Protein AF-A0A183IQ94-F1 (afdb_monomer)

pLDDT: mean 80.47, std 13.58, range [39.78, 96.75]

Mean predicted aligned error: 13.23 Å

Solvent-accessible surface area (backbone atoms only — not comparable to full-atom values): 11395 Å² total; per-residue (Å²): 118,69,75,78,51,42,65,60,46,51,51,42,64,71,38,87,87,63,86,86,73,92,76,58,97,87,54,80,81,80,49,70,70,56,48,44,48,54,51,54,52,37,41,78,76,35,51,47,61,35,43,74,73,48,47,90,65,59,53,79,85,53,56,70,79,45,62,90,50,52,88,40,67,65,37,43,51,52,54,51,54,52,55,45,39,68,73,64,38,60,66,66,52,54,53,50,51,52,52,49,52,53,50,49,51,40,58,73,69,45,59,65,76,27,72,66,49,42,34,72,75,38,53,54,60,34,37,70,76,50,51,76,76,55,49,76,66,57,52,51,53,54,51,67,72,47,67,83,68,67,86,47,72,66,54,53,54,49,52,50,52,50,54,53,49,39,52,61,51,50,71,75,67,60,73,79,80,77,74,76,75,80,74,79,83,82,125

InterPro domains:
  IPR018613 Ccdc97-like [PTHR31840] (7-165)
  IPR040233 CCD97-like, C-terminal [PF09747] (97-167)

Secondary structure (DSSP, 8-state):
-HHHHHHHHHHHHTSTT---S---TTSPPPPHHHHHHHHHHHHHH-HHHHHHHHGGG--GGGGGGGGGGTTSHHHHHHHHHHHHHHHH-SHHHHHHHHHHHHHHHHHHH-STTSHHHHHHH-HHHHHHHTGGG--HHHHHHHHHHHGGG--SHHHHHHHHHHHHHHHHHHHHH--------------

Nearest PDB structures (foldseek):
  7e5a-assembly1_A  TM=1.731E-01  e=6.989E+00  Homo sapiens

Organism: NCBI:txid241478

Sequence (187 aa):
MFLLYFSMFSRIVSAEGAFFRSQQKDEPDLSDDEKLQICSELFFQSPKTFLARYGKYLLKDDIPLFSDFRDDYEVDFHLRGMCEIEAFGNRACVVRNRRYNKLRHLVEEGQYFSDYEMRKRDPLLYESLIGRFQSEQEVRAVFHSNEHQSSTLSDMILKFYDTKNVRSLHFISRPLRVVRKNYSEHV

Radius of gyration: 30.51 Å; Cα contacts (8 Å, |Δi|>4): 82; chains: 1; bounding box: 69×48×85 Å

Foldseek 3Di:
DCVVCVVVQLQLLPDPPQDQDDDDPPDDDDDSVRSSVSLVVCCVVPVLVSLVRRVVRDDPVCLVVCVVVVVDPSNVVSSVVSVCCVVQPDPVSVVVVVVVVVVVVCVVVVPCPDLVNVCLVPVQVSCVPPVVPDDPVRVVVVVVVCPVPPPDPVSVVVVVVSVVVSVVVVVVPDDPPPPPPPDPPDD

Structure (mmCIF, N/CA/C/O backbone):
data_AF-A0A183IQ94-F1
#
_entry.id   AF-A0A183IQ94-F1
#
loop_
_atom_site.group_PDB
_atom_site.id
_atom_site.type_symbol
_atom_site.label_atom_id
_atom_site.label_alt_id
_atom_site.label_comp_id
_atom_site.label_asym_id
_atom_site.label_entity_id
_atom_site.label_seq_id
_atom_site.pdbx_PDB_ins_code
_atom_site.Cartn_x
_atom_site.Cartn_y
_atom_site.Cartn_z
_atom_site.occupancy
_atom_site.B_iso_or_equiv
_atom_site.auth_seq_id
_atom_site.auth_comp_id
_atom_site.auth_asym_id
_atom_site.auth_atom_id
_atom_site.pdbx_PDB_model_num
ATOM 1 N N . MET A 1 1 ? -29.500 -4.467 21.862 1.00 51.62 1 MET A N 1
ATOM 2 C CA . MET A 1 1 ? -28.549 -3.828 20.926 1.00 51.62 1 MET A CA 1
ATOM 3 C C . MET A 1 1 ? -27.097 -3.992 21.385 1.00 51.62 1 MET A C 1
ATOM 5 O O . MET A 1 1 ? -26.316 -4.526 20.619 1.00 51.62 1 MET A O 1
ATOM 9 N N . PHE A 1 2 ? -26.741 -3.668 22.639 1.00 55.44 2 PHE A N 1
ATOM 10 C CA . PHE A 1 2 ? -25.362 -3.803 23.161 1.00 55.44 2 PHE A CA 1
ATOM 11 C C . PHE A 1 2 ? -24.758 -5.222 23.141 1.00 55.44 2 PHE A C 1
ATOM 13 O O . PHE A 1 2 ? -23.575 -5.374 22.861 1.00 55.44 2 PHE A O 1
ATOM 20 N N . LEU A 1 3 ? -25.557 -6.268 23.383 1.00 62.69 3 LEU A N 1
ATOM 21 C CA . LEU A 1 3 ? -25.052 -7.650 23.427 1.00 62.69 3 LEU A CA 1
ATOM 22 C C . LEU A 1 3 ? -24.532 -8.165 22.075 1.00 62.69 3 LEU A C 1
ATOM 24 O O . LEU A 1 3 ? -23.677 -9.042 22.059 1.00 62.69 3 LEU A O 1
ATOM 28 N N . LEU A 1 4 ? -25.020 -7.612 20.957 1.00 75.12 4 LEU A N 1
ATOM 29 C CA . LEU A 1 4 ? -24.627 -8.047 19.613 1.00 75.12 4 LEU A CA 1
ATOM 30 C C . LEU A 1 4 ? -23.162 -7.690 19.311 1.00 75.12 4 LEU A C 1
ATOM 32 O O . LEU A 1 4 ? -22.442 -8.476 18.710 1.00 75.12 4 LEU A O 1
ATOM 36 N N . TYR A 1 5 ? -22.721 -6.517 19.773 1.00 84.06 5 TYR A N 1
ATOM 37 C CA . TYR A 1 5 ? -21.374 -5.992 19.531 1.00 84.06 5 TYR A CA 1
ATOM 38 C C . TYR A 1 5 ? -20.395 -6.308 20.671 1.00 84.06 5 TYR A C 1
ATOM 40 O O . TYR A 1 5 ? -19.190 -6.119 20.521 1.00 84.06 5 TYR A O 1
ATOM 48 N N . PHE A 1 6 ? -20.890 -6.788 21.818 1.00 86.12 6 PHE A N 1
ATOM 49 C CA . PHE A 1 6 ? -20.070 -7.020 23.009 1.00 86.12 6 PHE A CA 1
ATOM 50 C C . PHE A 1 6 ? -18.940 -8.025 22.760 1.00 86.12 6 PHE A C 1
ATOM 52 O O . PHE A 1 6 ? -17.807 -7.785 23.169 1.00 86.12 6 PHE A O 1
ATOM 59 N N . SER A 1 7 ? -19.220 -9.120 22.048 1.00 87.31 7 SER A N 1
ATOM 60 C CA . SER A 1 7 ? -18.211 -10.127 21.692 1.00 87.31 7 SER A CA 1
ATOM 61 C C . SER A 1 7 ? -17.086 -9.537 20.834 1.00 87.31 7 SER A C 1
ATOM 63 O O . SER A 1 7 ? -15.909 -9.796 21.088 1.00 87.31 7 SER A O 1
ATOM 65 N N . MET A 1 8 ? -17.446 -8.698 19.859 1.00 91.00 8 MET A N 1
ATOM 66 C CA . MET A 1 8 ? -16.511 -7.984 18.993 1.00 91.00 8 MET A CA 1
ATOM 67 C C . MET A 1 8 ? -15.635 -7.018 19.801 1.00 91.00 8 MET A C 1
ATOM 69 O O . MET A 1 8 ? -14.411 -7.042 19.676 1.00 91.00 8 MET A O 1
ATOM 73 N N . PHE A 1 9 ? -16.238 -6.197 20.665 1.00 91.19 9 PHE A N 1
ATOM 74 C CA . PHE A 1 9 ? -15.496 -5.230 21.475 1.00 91.19 9 PHE A CA 1
ATOM 75 C C . PHE A 1 9 ? -14.606 -5.901 22.522 1.00 91.19 9 PHE A C 1
ATOM 77 O O . PHE A 1 9 ? -13.443 -5.528 22.649 1.00 91.19 9 PHE A O 1
ATOM 84 N N . SER A 1 10 ? -15.099 -6.930 23.215 1.00 89.62 10 SER A N 1
ATOM 85 C CA . SER A 1 10 ? -14.318 -7.684 24.201 1.00 89.62 10 SER A CA 1
ATOM 86 C C . SER A 1 10 ? -13.055 -8.282 23.577 1.00 89.62 10 SER A C 1
ATOM 88 O O . SER A 1 10 ? -11.975 -8.147 24.147 1.00 89.62 10 SER A O 1
ATOM 90 N N . ARG A 1 11 ? -13.143 -8.835 22.360 1.00 91.19 11 ARG A N 1
ATOM 91 C CA . ARG A 1 11 ? -11.971 -9.349 21.637 1.00 91.19 11 ARG A CA 1
ATOM 92 C C . ARG A 1 11 ? -10.937 -8.265 21.330 1.00 91.19 11 ARG A C 1
ATOM 94 O O . ARG A 1 11 ? -9.744 -8.527 21.445 1.00 91.19 11 ARG A O 1
ATOM 101 N N . ILE A 1 12 ? -11.371 -7.064 20.943 1.00 90.62 12 ILE A N 1
ATOM 102 C CA . ILE A 1 12 ? -10.464 -5.933 20.688 1.00 90.62 12 ILE A CA 1
ATOM 103 C C . ILE A 1 12 ? -9.775 -5.495 21.985 1.00 90.62 12 ILE A C 1
ATOM 105 O O . ILE A 1 12 ? -8.580 -5.217 21.977 1.00 90.62 12 ILE A O 1
ATOM 109 N N . VAL A 1 13 ? -10.517 -5.458 23.093 1.00 90.38 13 VAL A N 1
ATOM 110 C CA . VAL A 1 13 ? -10.009 -5.072 24.418 1.00 90.38 13 VAL A CA 1
ATOM 111 C C . VAL A 1 13 ? -8.987 -6.071 24.952 1.00 90.38 13 VAL A C 1
ATOM 113 O O . VAL A 1 13 ? -7.958 -5.658 25.482 1.00 90.38 13 VAL A O 1
ATOM 116 N N . SER A 1 14 ? -9.216 -7.368 24.748 1.00 89.44 14 SER A N 1
ATOM 117 C CA . SER A 1 14 ? -8.273 -8.424 25.131 1.00 89.44 14 SER A CA 1
ATOM 118 C C . SER A 1 14 ? -7.063 -8.552 24.196 1.00 89.44 14 SER A C 1
ATOM 120 O O . SER A 1 14 ? -6.154 -9.325 24.492 1.00 89.44 14 SER A O 1
ATOM 122 N N . ALA A 1 15 ? -7.032 -7.847 23.062 1.00 87.44 15 ALA A N 1
ATOM 123 C CA . ALA A 1 15 ? -5.939 -7.964 22.107 1.00 87.44 15 ALA A CA 1
ATOM 124 C C . ALA A 1 15 ? -4.694 -7.189 22.565 1.00 87.44 15 ALA A C 1
ATOM 126 O O . ALA A 1 15 ? -4.715 -5.966 22.728 1.00 87.44 15 ALA A O 1
ATOM 127 N N . GLU A 1 16 ? -3.570 -7.894 22.692 1.00 78.25 16 GLU A N 1
ATOM 128 C CA . GLU A 1 16 ? -2.288 -7.276 23.029 1.00 78.25 16 GLU A CA 1
ATOM 129 C C . GLU A 1 16 ? -1.862 -6.256 21.953 1.00 78.25 16 GLU A C 1
ATOM 131 O O . GLU A 1 16 ? -1.881 -6.518 20.744 1.00 78.25 16 GLU A O 1
ATOM 136 N N . GLY A 1 17 ? -1.499 -5.047 22.394 1.00 79.75 17 GLY A N 1
ATOM 137 C CA . GLY A 1 17 ? -1.046 -3.962 21.518 1.00 79.75 17 GLY A CA 1
ATOM 138 C C . GLY A 1 17 ? -2.153 -3.220 20.755 1.00 79.75 17 GLY A C 1
ATOM 139 O O . GLY A 1 17 ? -1.852 -2.501 19.795 1.00 79.75 17 GLY A O 1
ATOM 140 N N . ALA A 1 18 ? -3.425 -3.376 21.135 1.00 86.19 18 ALA A N 1
ATOM 141 C CA . ALA A 1 18 ? -4.498 -2.527 20.624 1.00 86.19 18 ALA A CA 1
ATOM 142 C C . ALA A 1 18 ? -4.348 -1.085 21.148 1.00 86.19 18 ALA A C 1
ATOM 144 O O . ALA A 1 18 ? -4.200 -0.843 22.343 1.00 86.19 18 ALA A O 1
ATOM 145 N N . PHE A 1 19 ? -4.378 -0.110 20.236 1.00 86.06 19 PHE A N 1
ATOM 146 C CA . PHE A 1 19 ? -4.267 1.308 20.579 1.00 86.06 19 PHE A CA 1
ATOM 147 C C . PHE A 1 19 ? -5.657 1.920 20.781 1.00 86.06 19 PHE A C 1
ATOM 149 O O . PHE A 1 19 ? -6.478 1.893 19.863 1.00 86.06 19 PHE A O 1
ATOM 156 N N . PHE A 1 20 ? -5.919 2.509 21.948 1.00 87.19 20 PHE A N 1
ATOM 157 C CA . PHE A 1 20 ? -7.202 3.155 22.270 1.00 87.19 20 PHE A CA 1
ATOM 158 C C . PHE A 1 20 ? -7.068 4.675 22.308 1.00 87.19 20 PHE A C 1
ATOM 160 O O . PHE A 1 20 ? -7.760 5.387 21.575 1.00 87.19 20 PHE A O 1
ATOM 167 N N . ARG A 1 21 ? -6.111 5.163 23.096 1.00 85.00 21 ARG A N 1
ATOM 168 C CA . ARG A 1 21 ? -5.789 6.579 23.259 1.00 85.00 21 ARG A CA 1
ATOM 169 C C . ARG A 1 21 ? -4.297 6.729 23.555 1.00 85.00 21 ARG A C 1
ATOM 171 O O . ARG A 1 21 ? -3.669 5.808 24.064 1.00 85.00 21 ARG A O 1
ATOM 178 N N . SER A 1 22 ? -3.738 7.896 23.240 1.00 83.50 22 SER A N 1
ATOM 179 C CA . SER A 1 22 ? -2.411 8.274 23.729 1.00 83.50 22 SER A CA 1
ATOM 180 C C . SER A 1 22 ? -2.488 8.557 25.229 1.00 83.50 22 SER A C 1
ATOM 182 O O . SER A 1 22 ? -3.163 9.512 25.614 1.00 83.50 22 SER A O 1
ATOM 184 N N . GLN A 1 23 ? -1.801 7.754 26.039 1.00 82.19 23 GLN A N 1
ATOM 185 C CA . GLN A 1 23 ? -1.632 7.991 27.474 1.00 82.19 23 GLN A CA 1
ATOM 186 C C . GLN A 1 23 ? -0.326 8.744 27.744 1.00 82.19 23 GLN A C 1
ATOM 188 O O . GLN A 1 23 ? 0.662 8.569 27.020 1.00 82.19 23 GLN A O 1
ATOM 193 N N . GLN A 1 24 ? -0.316 9.602 28.762 1.00 82.25 24 GLN A N 1
ATOM 194 C CA . GLN A 1 24 ? 0.919 10.211 29.264 1.00 82.25 24 GLN A CA 1
ATOM 195 C C . GLN A 1 24 ? 1.682 9.239 30.172 1.00 82.25 24 GLN A C 1
ATOM 197 O O . GLN A 1 24 ? 1.116 8.291 30.702 1.00 82.25 24 GLN A O 1
ATOM 202 N N . LYS A 1 25 ? 2.986 9.480 30.360 1.00 72.50 25 LYS A N 1
ATOM 203 C CA . LYS A 1 25 ? 3.883 8.586 31.115 1.00 72.50 25 LYS A CA 1
ATOM 204 C C . LYS A 1 25 ? 3.434 8.333 32.565 1.00 72.50 25 LYS A C 1
ATOM 206 O O . LYS A 1 25 ? 3.749 7.279 33.103 1.00 72.50 25 LYS A O 1
ATOM 211 N N . ASP A 1 26 ? 2.714 9.282 33.158 1.00 81.00 26 ASP A N 1
ATOM 212 C CA . ASP A 1 26 ? 2.272 9.234 34.556 1.00 81.00 26 ASP A CA 1
ATOM 213 C C . ASP A 1 26 ? 0.764 8.937 34.697 1.00 81.00 26 ASP A C 1
ATOM 215 O O . ASP A 1 26 ? 0.215 9.016 35.796 1.00 81.00 26 ASP A O 1
ATOM 219 N N . GLU A 1 27 ? 0.072 8.618 33.596 1.00 79.75 27 GLU A N 1
ATOM 220 C CA . GLU A 1 27 ? -1.338 8.219 33.631 1.00 79.75 27 GLU A CA 1
ATOM 221 C C . GLU A 1 27 ? -1.478 6.725 33.971 1.00 79.75 27 GLU A C 1
ATOM 223 O O . GLU A 1 27 ? -0.668 5.913 33.520 1.00 79.75 27 GLU A O 1
ATOM 228 N N . PRO A 1 28 ? -2.506 6.339 34.749 1.00 79.94 28 PRO A N 1
ATOM 229 C CA . PRO A 1 28 ? -2.793 4.934 35.007 1.00 79.94 28 PRO A CA 1
ATOM 230 C C . PRO A 1 28 ? -3.191 4.204 33.717 1.00 79.94 28 PRO A C 1
ATOM 232 O O . PRO A 1 28 ? -3.745 4.799 32.785 1.00 79.94 28 PRO A O 1
ATOM 235 N N . ASP A 1 29 ? -2.932 2.896 33.683 1.00 81.38 29 ASP A N 1
ATOM 236 C CA . ASP A 1 29 ? -3.373 2.032 32.590 1.00 81.38 29 ASP A CA 1
ATOM 237 C C . ASP A 1 29 ? -4.901 2.079 32.443 1.00 81.38 29 ASP A C 1
ATOM 239 O O . ASP A 1 29 ? -5.633 2.056 33.433 1.00 81.38 29 ASP A O 1
ATOM 243 N N . LEU A 1 30 ? -5.380 2.136 31.194 1.00 81.88 30 LEU A N 1
ATOM 244 C CA . LEU A 1 30 ? -6.810 2.161 30.889 1.00 81.88 30 LEU A CA 1
ATOM 245 C C . LEU A 1 30 ? -7.485 0.892 31.414 1.00 81.88 30 LEU A C 1
ATOM 247 O O . LEU A 1 30 ? -7.048 -0.225 31.102 1.00 81.88 30 LEU A O 1
ATOM 251 N N . SER A 1 31 ? -8.595 1.070 32.128 1.00 87.31 31 SER A N 1
ATOM 252 C CA . SER A 1 31 ? -9.462 -0.041 32.522 1.00 87.31 31 SER A CA 1
ATOM 253 C C . SER A 1 31 ? -10.115 -0.673 31.291 1.00 87.31 31 SER A C 1
ATOM 255 O O . SER A 1 31 ? -10.338 -0.016 30.271 1.00 87.31 31 SER A O 1
ATOM 257 N N . ASP A 1 32 ? -10.464 -1.953 31.379 1.00 87.25 32 ASP A N 1
ATOM 258 C CA . ASP A 1 32 ? -11.163 -2.648 30.297 1.00 87.25 32 ASP A CA 1
ATOM 259 C C . ASP A 1 32 ? -12.526 -2.010 29.992 1.00 87.25 32 ASP A C 1
ATOM 261 O O . ASP A 1 32 ? -12.902 -1.904 28.823 1.00 87.25 32 ASP A O 1
ATOM 265 N N . ASP A 1 33 ? -13.205 -1.472 31.008 1.00 87.75 33 ASP A N 1
ATOM 266 C CA . ASP A 1 33 ? -14.459 -0.730 30.838 1.00 87.75 33 ASP A CA 1
ATOM 267 C C . ASP A 1 33 ? -14.256 0.573 30.046 1.00 87.75 33 ASP A C 1
A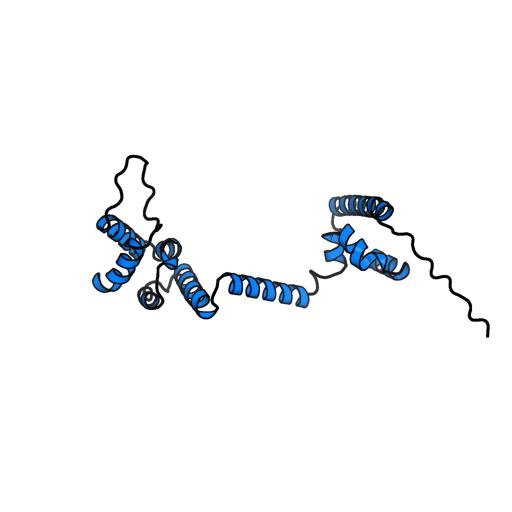TOM 269 O O . ASP A 1 33 ? -15.047 0.906 29.160 1.00 87.75 33 ASP A O 1
ATOM 273 N N . GLU A 1 34 ? -13.157 1.289 30.299 1.00 88.25 34 GLU A N 1
ATOM 274 C CA . GLU A 1 34 ? -12.816 2.518 29.573 1.00 88.25 34 GLU A CA 1
ATOM 275 C C . GLU A 1 34 ? -12.451 2.215 28.116 1.00 88.25 34 GLU A C 1
ATOM 277 O O . GLU A 1 34 ? -12.879 2.920 27.198 1.00 88.25 34 GLU A O 1
ATOM 282 N N . LYS A 1 35 ? -11.705 1.129 27.874 1.00 89.50 35 LYS A N 1
ATOM 283 C CA . LYS A 1 35 ? -11.380 0.667 26.517 1.00 89.50 35 LYS A CA 1
ATOM 284 C C . LYS A 1 35 ? -12.644 0.283 25.746 1.00 89.50 35 LYS A C 1
ATOM 286 O O . LYS A 1 35 ? -12.779 0.665 24.581 1.00 89.50 35 LYS A O 1
ATOM 291 N N . LEU A 1 36 ? -13.578 -0.431 26.386 1.00 89.94 36 LEU A N 1
ATOM 292 C CA . LEU A 1 36 ? -14.881 -0.769 25.805 1.00 89.94 36 LEU A CA 1
ATOM 293 C C . LEU A 1 36 ? -15.664 0.492 25.436 1.00 89.94 36 LEU A C 1
ATOM 295 O O . LEU A 1 36 ? -16.192 0.582 24.324 1.00 89.94 36 LEU A O 1
ATOM 299 N N . GLN A 1 37 ? -15.702 1.480 26.332 1.00 90.44 37 GLN A N 1
ATOM 300 C CA . GLN A 1 37 ? -16.392 2.739 26.082 1.00 90.44 37 GLN A CA 1
ATOM 301 C C . GLN A 1 37 ? -15.799 3.469 24.870 1.00 90.44 37 GLN A C 1
ATOM 303 O O . GLN A 1 37 ? -16.542 3.773 23.939 1.00 90.44 37 GLN A O 1
ATOM 308 N N . ILE A 1 38 ? -14.474 3.638 24.811 1.00 90.25 38 ILE A N 1
ATOM 309 C CA . ILE A 1 3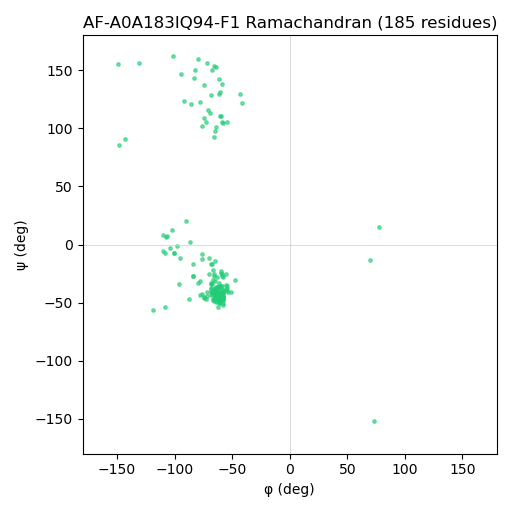8 ? -13.778 4.267 23.673 1.00 90.25 38 ILE A CA 1
ATOM 310 C C . ILE A 1 38 ? -14.067 3.529 22.357 1.00 90.25 38 ILE A C 1
ATOM 312 O O . ILE A 1 38 ? -14.342 4.157 21.333 1.00 90.25 38 ILE A O 1
ATOM 316 N N . CYS A 1 39 ? -14.013 2.194 22.362 1.00 90.62 39 CYS A N 1
ATOM 317 C CA . CYS A 1 39 ? -14.290 1.392 21.171 1.00 90.62 39 CYS A CA 1
ATOM 318 C C . CYS A 1 39 ? -15.730 1.547 20.686 1.00 90.62 39 CYS A C 1
ATOM 320 O O . CYS A 1 39 ? -15.950 1.730 19.488 1.00 90.62 39 CYS A O 1
ATOM 322 N N . SER A 1 40 ? -16.693 1.464 21.604 1.00 91.38 40 SER A N 1
ATOM 323 C CA . SER A 1 40 ? -18.111 1.585 21.271 1.00 91.38 40 SER A CA 1
ATOM 324 C C . SER A 1 40 ? -18.449 2.979 20.747 1.00 91.38 40 SER A C 1
ATOM 326 O O . SER A 1 40 ? -19.108 3.102 19.717 1.00 91.38 40 SER A O 1
ATOM 328 N N . GLU A 1 41 ? -17.924 4.027 21.380 1.00 92.56 41 GLU A N 1
ATOM 329 C CA . GLU A 1 41 ? -18.108 5.405 20.939 1.00 92.56 41 GLU A CA 1
ATOM 330 C C . GLU A 1 41 ? -17.541 5.618 19.530 1.00 92.56 41 GLU A C 1
ATOM 332 O O . GLU A 1 41 ? -18.240 6.135 18.656 1.00 92.56 41 GLU A O 1
ATOM 337 N N . LEU A 1 42 ? -16.320 5.136 19.265 1.00 91.50 42 LEU A N 1
ATOM 338 C CA . LEU A 1 42 ? -15.709 5.247 17.941 1.00 91.50 42 LEU A CA 1
ATOM 339 C C . LEU A 1 42 ? -16.498 4.481 16.872 1.00 91.50 42 LEU A C 1
ATOM 341 O O . LEU A 1 42 ? -16.614 4.967 15.749 1.00 91.50 42 LEU A O 1
ATOM 345 N N . PHE A 1 43 ? -17.039 3.307 17.205 1.00 90.81 43 PHE A N 1
ATOM 346 C CA . PHE A 1 43 ? -17.842 2.503 16.284 1.00 90.81 43 PHE A CA 1
ATOM 347 C C . PHE A 1 43 ? -19.095 3.251 15.817 1.00 90.81 43 PHE A C 1
ATOM 349 O O . PHE A 1 43 ? -19.352 3.306 14.618 1.00 90.81 43 PHE A O 1
ATOM 356 N N . PHE A 1 44 ? -19.844 3.864 16.739 1.00 89.25 44 PHE A N 1
ATOM 357 C CA . PHE A 1 44 ? -21.076 4.581 16.394 1.00 89.25 44 PHE A CA 1
ATOM 358 C C . PHE A 1 44 ? -20.822 5.963 15.782 1.00 89.25 44 PHE A C 1
ATOM 360 O O . PHE A 1 44 ? -21.608 6.404 14.947 1.00 89.25 44 PHE A O 1
ATOM 367 N N . GLN A 1 45 ? -19.743 6.651 16.169 1.00 90.94 45 GLN A N 1
ATOM 368 C CA . GLN A 1 45 ? -19.404 7.966 15.611 1.00 90.94 45 GLN A CA 1
ATOM 369 C C . GLN A 1 45 ? -18.752 7.874 14.228 1.00 90.94 45 GLN A C 1
ATOM 371 O O . GLN A 1 45 ? -19.058 8.673 13.346 1.00 90.94 45 GLN A O 1
ATOM 376 N N . SER A 1 46 ? -17.814 6.940 14.041 1.00 90.69 46 SER A N 1
ATOM 377 C CA . SER A 1 46 ? -17.051 6.791 12.800 1.00 90.69 46 SER A CA 1
ATOM 378 C C . SER A 1 46 ? -16.671 5.324 12.547 1.00 90.69 46 SER A C 1
ATOM 380 O O . SER A 1 46 ? -15.539 4.902 12.837 1.00 90.69 46 SER A O 1
ATOM 382 N N . PRO A 1 47 ? -17.576 4.545 11.924 1.00 91.31 47 PRO A N 1
ATOM 383 C CA . PRO A 1 47 ? -17.326 3.146 11.573 1.00 91.31 47 PRO A CA 1
ATOM 384 C C . PRO A 1 47 ? -16.064 2.955 10.719 1.00 91.31 47 PRO A C 1
ATOM 386 O O . PRO A 1 47 ? -15.323 1.989 10.896 1.00 91.31 47 PRO A O 1
ATOM 389 N N . LYS A 1 48 ? -15.755 3.906 9.829 1.00 91.88 48 LYS A N 1
ATOM 390 C CA . LYS A 1 48 ? -14.545 3.881 8.993 1.00 91.88 48 LYS A CA 1
ATOM 391 C C . LYS A 1 48 ? -13.252 3.993 9.797 1.00 91.88 48 LYS A C 1
ATOM 393 O O . LYS A 1 48 ? -12.324 3.213 9.593 1.00 91.88 48 LYS A O 1
ATOM 398 N N . THR A 1 49 ? -13.191 4.913 10.761 1.00 91.00 49 THR A N 1
ATOM 399 C CA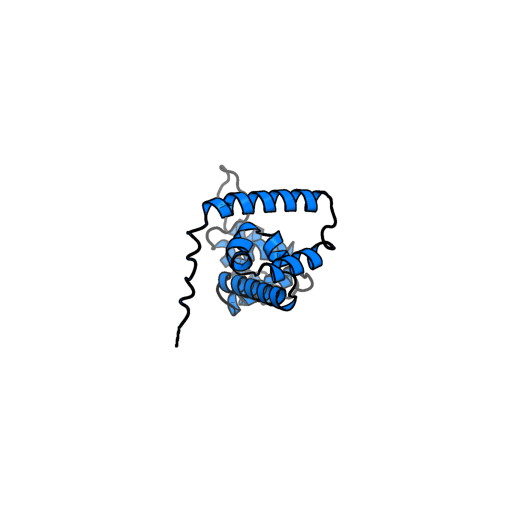 . THR A 1 49 ? -12.014 5.073 11.625 1.00 91.00 49 THR A CA 1
ATOM 400 C C . THR A 1 49 ? -11.861 3.864 12.543 1.00 91.00 49 THR A C 1
ATOM 402 O O . THR A 1 49 ? -10.739 3.408 12.777 1.00 91.00 49 THR A O 1
ATOM 405 N N . PHE A 1 50 ? -12.982 3.315 13.020 1.00 93.12 50 PHE A N 1
ATOM 406 C CA . PHE A 1 50 ? -13.006 2.068 13.773 1.00 93.12 50 PHE A CA 1
ATOM 407 C C . PHE A 1 50 ? -12.401 0.915 12.960 1.00 93.12 50 PHE A C 1
ATOM 409 O O . PHE A 1 50 ? -11.472 0.260 13.433 1.00 93.12 50 PHE A O 1
ATOM 416 N N . LEU A 1 51 ? -12.844 0.713 11.715 1.00 91.31 51 LEU A N 1
ATOM 417 C CA . LEU A 1 51 ? -12.324 -0.330 10.825 1.00 91.31 51 LEU A CA 1
ATOM 418 C C . LEU A 1 51 ? -10.843 -0.131 10.485 1.00 91.31 51 LEU A C 1
ATOM 420 O O . LEU A 1 51 ? -10.071 -1.089 10.520 1.00 91.31 51 LEU A O 1
ATOM 424 N N . ALA A 1 52 ? -10.411 1.103 10.225 1.00 89.38 52 ALA A N 1
ATOM 425 C CA . ALA A 1 52 ? -9.007 1.400 9.950 1.00 89.38 52 ALA A CA 1
ATOM 426 C C . ALA A 1 52 ? -8.087 1.056 11.137 1.00 89.38 52 ALA A C 1
AT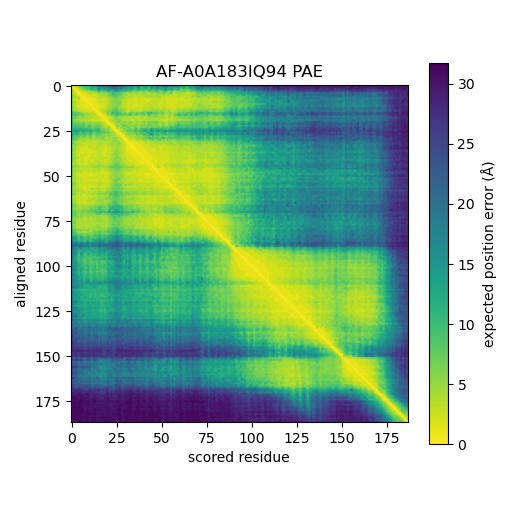OM 428 O O . ALA A 1 52 ? -6.959 0.601 10.937 1.00 89.38 52 ALA A O 1
ATOM 429 N N . ARG A 1 53 ? -8.560 1.260 12.374 1.00 89.94 53 ARG A N 1
ATOM 430 C CA . ARG A 1 53 ? -7.776 1.048 13.600 1.00 89.94 53 ARG A CA 1
ATOM 431 C C . ARG A 1 53 ? -7.847 -0.391 14.114 1.00 89.94 53 ARG A C 1
ATOM 433 O O . ARG A 1 53 ? -6.814 -0.975 14.449 1.00 89.94 53 ARG A O 1
ATOM 440 N N . TYR A 1 54 ? -9.051 -0.952 14.178 1.00 90.56 54 TYR A N 1
ATOM 441 C CA . TYR A 1 54 ? -9.339 -2.228 14.834 1.00 90.56 54 TYR A CA 1
ATOM 442 C C . TYR A 1 54 ? -9.686 -3.361 13.871 1.00 90.56 54 TYR A C 1
ATOM 444 O O . TYR A 1 54 ? -9.773 -4.502 14.312 1.00 90.56 54 TYR A O 1
ATOM 452 N N . GLY A 1 55 ? -9.807 -3.102 12.565 1.00 87.56 55 GLY A N 1
ATOM 453 C CA . GLY A 1 55 ? -10.210 -4.108 11.574 1.00 87.56 55 GLY A CA 1
ATOM 454 C C . GLY A 1 55 ? -9.344 -5.371 11.554 1.00 87.56 55 GLY A C 1
ATOM 455 O O . GLY A 1 55 ? -9.826 -6.444 11.220 1.00 87.56 55 GLY A O 1
ATOM 456 N N . LYS A 1 56 ? -8.081 -5.284 11.991 1.00 85.19 56 LYS A N 1
ATOM 457 C CA . LYS A 1 56 ? -7.174 -6.440 12.129 1.00 85.19 56 LYS A CA 1
ATOM 458 C C . LYS A 1 56 ? -7.550 -7.431 13.246 1.00 85.19 56 LYS A C 1
ATOM 460 O O . LYS A 1 56 ? -7.012 -8.531 13.255 1.00 85.19 56 LYS A O 1
ATOM 465 N N . TYR A 1 57 ? -8.405 -7.035 14.188 1.00 87.75 57 TYR A N 1
ATOM 466 C CA . TYR A 1 57 ? -8.864 -7.863 15.315 1.00 87.75 57 TYR A CA 1
ATOM 467 C C . TYR A 1 57 ? -10.292 -8.398 15.119 1.00 87.75 57 TYR A C 1
ATOM 469 O O . TYR A 1 57 ? -10.813 -9.121 15.972 1.00 87.75 57 TYR A O 1
ATOM 477 N N . LEU A 1 58 ? -10.942 -8.006 14.023 1.00 88.00 58 LEU A N 1
ATOM 478 C CA . LEU A 1 58 ? -12.296 -8.420 13.686 1.00 88.00 58 LEU A CA 1
ATOM 479 C C . LEU A 1 58 ? -12.294 -9.790 13.005 1.00 88.00 58 LEU A C 1
ATOM 481 O O . LEU A 1 58 ? -11.343 -10.153 12.312 1.00 88.00 58 LEU A O 1
ATOM 485 N N . LEU A 1 59 ? -13.383 -10.528 13.195 1.00 86.56 59 LEU A N 1
ATOM 486 C CA . LEU A 1 59 ? -13.660 -11.785 12.509 1.00 86.56 59 LEU A CA 1
ATOM 487 C C . LEU A 1 59 ? -14.661 -11.570 11.375 1.00 86.56 59 LEU A C 1
ATOM 489 O O . LEU A 1 59 ? -15.418 -10.600 11.355 1.00 86.56 59 LEU A O 1
ATOM 493 N N . LYS A 1 60 ? -14.724 -12.536 10.458 1.00 82.94 60 LYS A N 1
ATOM 494 C CA . LYS A 1 60 ? -15.718 -12.564 9.381 1.00 82.94 60 LYS A CA 1
ATOM 495 C C . LYS A 1 60 ? -17.162 -12.479 9.883 1.00 82.94 60 LYS A C 1
ATOM 497 O O . LYS A 1 60 ? -17.992 -11.828 9.251 1.00 82.94 60 LYS A O 1
ATOM 502 N N . ASP A 1 61 ? -17.440 -13.086 11.032 1.00 86.00 61 ASP A N 1
ATOM 503 C CA . ASP A 1 61 ? -18.766 -13.075 11.657 1.00 86.00 61 ASP A CA 1
ATOM 504 C C . ASP A 1 61 ? -19.179 -11.680 12.150 1.00 86.00 61 ASP A C 1
ATOM 506 O O . ASP A 1 61 ? -20.365 -11.432 12.353 1.00 86.00 61 ASP A O 1
ATOM 510 N N . ASP A 1 62 ? -18.227 -10.748 12.282 1.00 88.19 62 ASP A N 1
ATOM 511 C CA . ASP A 1 62 ? -18.506 -9.359 12.647 1.00 88.19 62 ASP A CA 1
ATOM 512 C C . ASP A 1 62 ? -18.892 -8.505 11.427 1.00 88.19 62 ASP A C 1
ATOM 514 O O . ASP A 1 62 ? -19.459 -7.430 11.584 1.00 88.19 62 ASP A O 1
ATOM 518 N N . ILE A 1 63 ? -18.613 -8.946 10.195 1.00 86.62 63 ILE A N 1
ATOM 519 C CA . ILE A 1 63 ? -18.887 -8.170 8.969 1.00 86.62 63 ILE A CA 1
ATOM 520 C C . ILE A 1 63 ? -20.376 -7.803 8.823 1.00 86.62 63 ILE A C 1
ATOM 522 O O . ILE A 1 63 ? -20.664 -6.660 8.455 1.00 86.62 63 ILE A O 1
ATOM 526 N N . PRO A 1 64 ? -21.342 -8.702 9.105 1.00 88.38 64 PRO A N 1
ATOM 527 C CA . PRO A 1 64 ? -22.761 -8.360 9.077 1.00 88.38 64 PRO A CA 1
ATOM 528 C C . PRO A 1 64 ? -23.143 -7.236 10.047 1.00 88.38 64 PRO A C 1
ATOM 530 O O . PRO A 1 64 ? -24.109 -6.533 9.778 1.00 88.38 64 PRO A O 1
ATOM 533 N N . LEU A 1 65 ? -22.375 -7.013 11.122 1.00 88.06 65 LEU A N 1
ATOM 534 C CA . LEU A 1 65 ? -22.625 -5.944 12.100 1.00 88.06 65 LEU A CA 1
ATOM 535 C C . LEU A 1 65 ? -22.480 -4.537 11.499 1.00 88.06 65 LEU A C 1
ATOM 537 O O . LEU A 1 65 ? -22.919 -3.565 12.111 1.00 88.06 65 LEU A O 1
ATOM 541 N N . PHE A 1 66 ? -21.875 -4.430 10.312 1.00 88.75 66 PHE A N 1
ATOM 542 C CA . PHE A 1 66 ? -21.673 -3.186 9.572 1.00 88.75 66 PHE A CA 1
ATOM 543 C C . PHE A 1 66 ? -22.665 -3.002 8.411 1.00 88.75 66 PHE A C 1
ATOM 545 O O . PHE A 1 66 ? -22.450 -2.128 7.570 1.00 88.75 66 PHE A O 1
ATOM 552 N N . SER A 1 67 ? -23.733 -3.810 8.330 1.00 85.31 67 SER A N 1
ATOM 553 C CA . SER A 1 67 ? -24.762 -3.695 7.281 1.00 85.31 67 SER A CA 1
ATOM 554 C C . SER A 1 67 ? -25.303 -2.277 7.146 1.00 85.31 67 SER A C 1
ATOM 556 O O . SER A 1 67 ? -25.446 -1.778 6.034 1.00 85.31 67 SER A O 1
ATOM 558 N N . ASP A 1 68 ? -25.519 -1.626 8.284 1.00 86.00 68 ASP A N 1
ATOM 559 C CA . ASP A 1 68 ? -26.177 -0.324 8.384 1.00 86.00 68 ASP A CA 1
ATOM 560 C C . ASP A 1 68 ? -25.257 0.831 7.955 1.00 86.00 68 ASP A C 1
ATOM 562 O O . ASP A 1 68 ? -25.713 1.949 7.740 1.00 86.00 68 ASP A O 1
ATOM 566 N N . PHE A 1 69 ? -23.956 0.562 7.805 1.00 84.69 69 PHE A N 1
ATOM 567 C CA . PHE A 1 69 ? -22.933 1.549 7.454 1.00 84.69 69 PHE A CA 1
ATOM 568 C C . PHE A 1 69 ? -22.372 1.354 6.037 1.00 84.69 69 PHE A C 1
ATOM 570 O O . PHE A 1 69 ? -21.395 2.006 5.671 1.00 84.69 69 PHE A O 1
ATOM 577 N N . ARG A 1 70 ? -22.961 0.459 5.230 1.00 79.25 70 ARG A N 1
ATOM 578 C CA . ARG A 1 70 ? -22.478 0.153 3.869 1.00 79.25 70 ARG A CA 1
ATOM 579 C C . ARG A 1 70 ? -22.686 1.263 2.843 1.00 79.25 70 ARG A C 1
ATOM 581 O O . ARG A 1 70 ? -22.100 1.180 1.767 1.00 79.25 70 ARG A O 1
ATOM 588 N N . ASP A 1 71 ? -23.470 2.286 3.167 1.00 85.06 71 ASP A N 1
ATOM 589 C CA . ASP A 1 71 ? -23.629 3.457 2.300 1.00 85.06 71 ASP A CA 1
ATOM 590 C C . ASP A 1 71 ? -22.322 4.268 2.177 1.00 85.06 71 ASP A C 1
ATOM 592 O O . ASP A 1 71 ? -22.125 4.984 1.194 1.00 85.06 71 ASP A O 1
ATOM 596 N N . ASP A 1 72 ? -21.394 4.133 3.136 1.00 87.69 72 ASP A N 1
ATOM 597 C CA . ASP A 1 72 ? -20.065 4.743 3.061 1.00 87.69 72 ASP A CA 1
ATOM 598 C C . ASP A 1 72 ? -19.087 3.841 2.284 1.00 87.69 72 ASP A C 1
ATOM 600 O O . ASP A 1 72 ? -18.784 2.705 2.669 1.00 87.69 72 ASP A O 1
ATOM 604 N N . TYR A 1 73 ? -18.535 4.384 1.196 1.00 88.62 73 TYR A N 1
ATOM 605 C CA . TYR A 1 73 ? -17.525 3.720 0.373 1.00 88.62 73 TYR A CA 1
ATOM 606 C C . TYR A 1 73 ? -16.298 3.269 1.179 1.00 88.62 73 TYR A C 1
ATOM 608 O O . TYR A 1 73 ? -15.743 2.203 0.904 1.00 88.62 73 TYR A O 1
ATOM 616 N N . GLU A 1 74 ? -15.850 4.058 2.160 1.00 88.06 74 GLU A N 1
ATOM 617 C CA . GLU A 1 74 ? -14.668 3.724 2.960 1.00 88.06 74 GLU A CA 1
ATOM 618 C C . GLU A 1 74 ? -14.917 2.481 3.820 1.00 88.06 74 GLU A C 1
ATOM 620 O O . GLU A 1 74 ? -14.058 1.600 3.907 1.00 88.06 74 GLU A O 1
ATOM 625 N N . VAL A 1 75 ? -16.110 2.374 4.410 1.00 89.31 75 VAL A N 1
ATOM 626 C CA . VAL A 1 75 ? -16.524 1.207 5.199 1.00 89.31 75 VAL A CA 1
ATOM 627 C C . VAL A 1 75 ? -16.529 -0.032 4.313 1.00 89.31 75 VAL A C 1
ATOM 629 O O . VAL A 1 75 ? -15.894 -1.035 4.645 1.00 89.31 75 VAL A O 1
ATOM 632 N N . ASP A 1 76 ? -17.168 0.043 3.147 1.00 89.19 76 ASP A N 1
ATOM 633 C CA . ASP A 1 76 ? -17.240 -1.090 2.227 1.00 89.19 76 ASP A CA 1
ATOM 634 C C . ASP A 1 76 ? -15.860 -1.499 1.677 1.00 89.19 76 ASP A C 1
ATOM 636 O O . ASP A 1 76 ? -15.562 -2.691 1.563 1.00 89.19 76 ASP A O 1
ATOM 640 N N . PHE A 1 77 ? -14.972 -0.534 1.416 1.00 88.31 77 PHE A N 1
ATOM 641 C CA . PHE A 1 77 ? -13.581 -0.794 1.037 1.00 88.31 77 PHE A CA 1
ATOM 642 C C . PHE A 1 77 ? -12.830 -1.586 2.117 1.00 88.31 77 PHE A C 1
ATOM 644 O O . PHE A 1 77 ? -12.157 -2.574 1.808 1.00 88.31 77 PHE A O 1
ATOM 651 N N . HIS A 1 78 ? -12.961 -1.188 3.384 1.00 86.50 78 HIS A N 1
ATOM 652 C CA . HIS A 1 78 ? -12.330 -1.893 4.497 1.00 86.50 78 HIS A CA 1
ATOM 653 C C . HIS A 1 78 ? -12.873 -3.319 4.661 1.00 86.50 78 HIS A C 1
ATOM 655 O O . HIS A 1 78 ? -12.079 -4.255 4.795 1.00 86.50 78 HIS A O 1
ATOM 661 N N . LEU A 1 79 ? -14.194 -3.507 4.582 1.00 87.56 79 LEU A N 1
ATOM 662 C CA . LEU A 1 79 ? -14.827 -4.826 4.693 1.00 87.56 79 LEU A CA 1
ATOM 663 C C . LEU A 1 79 ? -14.426 -5.757 3.539 1.00 87.56 79 LEU A C 1
ATOM 665 O O . LEU A 1 79 ? -14.108 -6.924 3.770 1.00 87.56 79 LEU A O 1
ATOM 669 N N . ARG A 1 80 ? -14.379 -5.248 2.299 1.00 85.62 80 ARG A N 1
ATOM 670 C CA . ARG A 1 80 ? -13.880 -6.012 1.143 1.00 85.62 80 ARG A CA 1
ATOM 671 C C . ARG A 1 80 ? -12.429 -6.431 1.332 1.00 85.62 80 ARG A C 1
ATOM 673 O O . ARG A 1 80 ? -12.111 -7.601 1.141 1.00 85.62 80 ARG A O 1
ATOM 680 N N . GLY A 1 81 ? -11.570 -5.513 1.775 1.00 80.56 81 GLY A N 1
ATOM 681 C CA . GLY A 1 81 ? -10.162 -5.811 2.032 1.00 80.56 81 GLY A CA 1
ATOM 682 C C . GLY A 1 81 ? -9.958 -6.917 3.073 1.00 80.56 81 GLY A C 1
ATOM 683 O O . GLY A 1 81 ? -9.053 -7.737 2.924 1.00 80.56 81 GLY A O 1
ATOM 684 N N . MET A 1 82 ? -10.809 -6.985 4.101 1.00 79.00 82 MET A N 1
ATOM 685 C CA . MET A 1 82 ? -10.775 -8.071 5.086 1.00 79.00 82 MET A CA 1
ATOM 686 C C . MET A 1 82 ? -11.154 -9.422 4.469 1.00 79.00 82 MET A C 1
ATOM 688 O O . MET A 1 82 ? -10.413 -10.392 4.632 1.00 79.00 82 MET A O 1
ATOM 692 N N . CYS A 1 83 ? -12.242 -9.472 3.694 1.00 78.19 83 CYS A N 1
ATOM 693 C CA . CYS A 1 83 ? -12.644 -10.678 2.965 1.00 78.19 83 CYS A CA 1
ATOM 694 C C . CYS A 1 83 ? -11.555 -11.163 1.995 1.00 78.19 83 CYS A C 1
ATOM 696 O O . CYS A 1 83 ? -11.329 -12.365 1.868 1.00 78.19 83 CYS A O 1
ATOM 698 N N . GLU A 1 84 ? -10.869 -10.244 1.313 1.00 72.94 84 GLU A N 1
ATOM 699 C CA . GLU A 1 84 ? -9.798 -10.571 0.367 1.00 72.94 84 GLU A CA 1
ATOM 700 C C . GLU A 1 84 ? -8.565 -11.167 1.057 1.00 72.94 84 GLU A C 1
ATOM 702 O O . GLU A 1 84 ? -7.982 -12.122 0.546 1.00 72.94 84 GLU A O 1
ATOM 707 N N . ILE A 1 85 ? -8.158 -10.643 2.216 1.00 69.50 85 ILE A N 1
ATOM 708 C CA . ILE A 1 85 ? -7.008 -11.182 2.961 1.00 69.50 85 ILE A CA 1
ATOM 709 C C . ILE A 1 85 ? -7.291 -12.610 3.439 1.00 69.50 85 ILE A C 1
ATOM 711 O O . ILE A 1 85 ? -6.412 -13.467 3.368 1.00 69.50 85 ILE A O 1
ATOM 715 N N . GLU A 1 86 ? -8.511 -12.897 3.888 1.00 68.75 86 GLU A N 1
ATOM 716 C CA . GLU A 1 86 ? -8.888 -14.264 4.254 1.00 68.75 86 GLU A CA 1
ATOM 717 C C . GLU A 1 86 ? -8.969 -15.188 3.028 1.00 68.75 86 GLU A C 1
ATOM 719 O O . GLU A 1 86 ? -8.463 -16.308 3.071 1.00 68.75 86 GLU A O 1
ATOM 724 N N . ALA A 1 87 ? -9.558 -14.725 1.918 1.00 67.56 87 ALA A N 1
ATOM 725 C CA . ALA A 1 87 ? -9.767 -15.538 0.718 1.00 67.56 87 ALA A CA 1
ATOM 726 C C . ALA A 1 87 ? -8.475 -15.834 -0.063 1.00 67.56 87 ALA A C 1
ATOM 728 O O . ALA A 1 87 ? -8.281 -16.946 -0.552 1.00 67.56 87 ALA A O 1
ATOM 729 N N . PHE A 1 88 ? -7.589 -14.846 -0.200 1.00 61.75 88 PHE A N 1
ATOM 730 C CA . PHE A 1 88 ? -6.348 -14.953 -0.977 1.00 61.75 88 PHE A CA 1
ATOM 731 C C . PHE A 1 88 ? -5.115 -15.251 -0.107 1.00 61.75 88 PHE A C 1
ATOM 733 O O . PHE A 1 88 ? -4.003 -15.404 -0.628 1.00 61.75 88 PHE A O 1
ATOM 740 N N . GLY A 1 89 ? -5.302 -15.356 1.211 1.00 67.75 89 GLY A N 1
ATOM 741 C CA . GLY A 1 89 ? -4.253 -15.622 2.186 1.00 67.75 89 GLY A CA 1
ATOM 742 C C . GLY A 1 89 ? -3.328 -14.424 2.431 1.00 67.75 89 GLY A C 1
ATOM 743 O O . GLY A 1 89 ? -3.703 -13.261 2.305 1.00 67.75 89 GLY A O 1
ATOM 744 N N . ASN A 1 90 ? -2.078 -14.718 2.811 1.00 68.81 90 ASN A N 1
ATOM 745 C CA . ASN A 1 90 ? -1.081 -13.733 3.245 1.00 68.81 90 ASN A CA 1
ATOM 746 C C . ASN A 1 90 ? -1.070 -12.469 2.359 1.00 68.81 90 ASN A C 1
ATOM 748 O O . ASN A 1 90 ? -0.923 -12.555 1.139 1.00 68.81 90 ASN A O 1
ATOM 752 N N . ARG A 1 91 ? -1.126 -11.286 2.984 1.00 72.69 91 ARG A N 1
ATOM 753 C CA . ARG A 1 91 ? -1.059 -9.961 2.338 1.00 72.69 91 ARG A CA 1
ATOM 754 C C . ARG A 1 91 ? 0.082 -9.837 1.316 1.00 72.69 91 ARG A C 1
ATOM 756 O O . ARG A 1 91 ? -0.052 -9.130 0.318 1.00 72.69 91 ARG A O 1
ATOM 763 N N . ALA A 1 92 ? 1.187 -10.558 1.518 1.00 77.19 92 ALA A N 1
ATOM 764 C CA . ALA A 1 92 ? 2.289 -10.647 0.562 1.00 77.19 92 ALA A CA 1
ATOM 765 C C . ALA A 1 92 ? 1.878 -11.246 -0.801 1.00 77.19 92 ALA A C 1
ATOM 767 O O . ALA A 1 92 ? 2.363 -10.790 -1.837 1.00 77.19 92 ALA A O 1
ATOM 768 N N . CYS A 1 93 ? 0.981 -12.235 -0.817 1.00 80.44 93 CYS A N 1
ATOM 769 C CA . CYS A 1 93 ? 0.422 -12.839 -2.027 1.00 80.44 93 CYS A CA 1
ATOM 770 C C . CYS A 1 93 ? -0.398 -11.817 -2.821 1.00 80.44 93 CYS A C 1
ATOM 772 O O . CYS A 1 93 ? -0.126 -11.594 -3.999 1.00 80.44 93 CYS A O 1
ATOM 774 N N . VAL A 1 94 ? -1.308 -11.101 -2.154 1.00 80.50 94 VAL A N 1
ATOM 775 C CA . VAL A 1 94 ? -2.129 -10.047 -2.774 1.00 80.50 94 VAL A CA 1
ATOM 776 C C . VAL A 1 94 ? -1.250 -8.955 -3.391 1.00 80.50 94 VAL A C 1
ATOM 778 O O . VAL A 1 94 ? -1.438 -8.570 -4.546 1.00 80.50 94 VAL A O 1
ATOM 781 N N . VAL A 1 95 ? -0.223 -8.493 -2.667 1.00 85.31 95 VAL A N 1
ATOM 782 C CA . VAL A 1 95 ? 0.726 -7.495 -3.187 1.00 85.31 95 VAL A CA 1
ATOM 783 C C . VAL A 1 95 ? 1.500 -8.032 -4.392 1.00 85.31 95 VAL A C 1
ATOM 785 O O . VAL A 1 95 ? 1.683 -7.299 -5.367 1.00 85.31 95 VAL A O 1
ATOM 788 N N . ARG A 1 96 ? 1.941 -9.297 -4.357 1.00 88.12 96 ARG A N 1
ATOM 789 C CA . ARG A 1 96 ? 2.636 -9.941 -5.481 1.00 88.12 96 ARG A CA 1
ATOM 790 C C . ARG A 1 96 ? 1.732 -10.021 -6.711 1.00 88.12 96 ARG A C 1
ATOM 792 O O . ARG A 1 96 ? 2.161 -9.602 -7.782 1.00 88.12 96 ARG A O 1
ATOM 799 N N . ASN A 1 97 ? 0.486 -10.454 -6.547 1.00 89.62 97 ASN A N 1
ATOM 800 C CA . ASN A 1 97 ? -0.488 -10.571 -7.633 1.00 89.62 97 ASN A CA 1
ATOM 801 C C . ASN A 1 97 ? -0.826 -9.203 -8.235 1.00 89.62 97 ASN A C 1
ATOM 803 O O . ASN A 1 97 ? -0.822 -9.048 -9.453 1.00 89.62 97 ASN A O 1
ATOM 807 N N . ARG A 1 98 ? -1.005 -8.170 -7.402 1.00 89.56 98 ARG A N 1
ATOM 808 C CA . ARG A 1 98 ? -1.219 -6.794 -7.876 1.00 89.56 98 ARG A CA 1
ATOM 809 C C . ARG A 1 98 ? -0.033 -6.275 -8.691 1.00 89.56 98 ARG A C 1
ATOM 811 O O . ARG A 1 98 ? -0.226 -5.683 -9.749 1.00 89.56 98 ARG A O 1
ATOM 818 N N . ARG A 1 99 ? 1.197 -6.488 -8.206 1.00 94.75 99 ARG A N 1
ATOM 819 C CA . ARG A 1 99 ? 2.423 -6.097 -8.926 1.00 94.75 99 ARG A CA 1
ATOM 820 C C . ARG A 1 99 ? 2.544 -6.836 -10.253 1.00 94.75 99 ARG A C 1
ATOM 822 O O . ARG A 1 99 ? 2.863 -6.212 -11.258 1.00 94.75 99 ARG A O 1
ATOM 829 N N . TYR A 1 100 ? 2.249 -8.131 -10.256 1.00 95.25 100 TYR A N 1
ATOM 830 C CA . TYR A 1 100 ? 2.263 -8.951 -11.459 1.00 95.25 100 TYR A CA 1
ATOM 831 C C . TYR A 1 100 ? 1.224 -8.482 -12.487 1.00 95.25 100 TYR A C 1
ATOM 833 O O . TYR A 1 100 ? 1.564 -8.299 -13.650 1.00 95.25 100 TYR A O 1
ATOM 841 N N . ASN A 1 101 ? -0.003 -8.177 -12.063 1.00 95.69 101 ASN A N 1
ATOM 842 C CA . ASN A 1 101 ? -1.028 -7.636 -12.959 1.00 95.69 101 ASN A CA 1
ATOM 843 C C . ASN A 1 101 ? -0.623 -6.281 -13.547 1.00 95.69 101 ASN A C 1
ATOM 845 O O . ASN A 1 101 ? -0.782 -6.066 -14.747 1.00 95.69 101 ASN A O 1
ATOM 849 N N . LYS A 1 102 ? -0.038 -5.377 -12.745 1.00 96.38 102 LYS A N 1
ATOM 850 C CA . LYS A 1 102 ? 0.465 -4.109 -13.291 1.00 96.38 102 LYS A CA 1
ATOM 851 C C . LYS A 1 102 ? 1.615 -4.334 -14.273 1.00 96.38 102 LYS A C 1
ATOM 853 O O . LYS A 1 102 ? 1.656 -3.660 -15.294 1.00 96.38 102 LYS A O 1
ATOM 858 N N . LEU A 1 103 ? 2.512 -5.284 -13.999 1.00 95.94 103 LEU A N 1
ATOM 859 C CA . LEU A 1 103 ? 3.569 -5.666 -14.935 1.00 95.94 103 LEU A CA 1
ATOM 860 C C . LEU A 1 103 ? 2.980 -6.142 -16.268 1.00 95.94 103 LEU A C 1
ATOM 862 O O . LEU A 1 103 ? 3.416 -5.665 -17.309 1.00 95.94 103 LEU A O 1
ATOM 866 N N . ARG A 1 104 ? 1.969 -7.021 -16.243 1.00 96.75 104 ARG A N 1
ATOM 867 C CA . ARG A 1 104 ? 1.287 -7.492 -17.458 1.00 96.75 104 ARG A CA 1
ATOM 868 C C . ARG A 1 104 ? 0.681 -6.345 -18.257 1.00 96.75 104 ARG A C 1
ATOM 870 O O . ARG A 1 104 ? 0.948 -6.256 -19.446 1.00 96.75 104 ARG A O 1
ATOM 877 N N . HIS A 1 105 ? -0.019 -5.427 -17.594 1.00 96.12 105 HIS A N 1
ATOM 878 C CA . HIS A 1 105 ? -0.545 -4.232 -18.253 1.00 96.12 105 HIS A CA 1
ATOM 879 C C . HIS A 1 105 ? 0.550 -3.387 -18.911 1.00 96.12 105 HIS A C 1
ATOM 881 O O . HIS A 1 105 ? 0.390 -2.970 -20.048 1.00 96.12 105 HIS A O 1
ATOM 887 N N . LEU A 1 106 ? 1.681 -3.163 -18.233 1.00 95.19 106 LEU A N 1
ATOM 888 C CA . LEU A 1 106 ? 2.797 -2.399 -18.806 1.00 95.19 106 LEU A CA 1
ATOM 889 C C . LEU A 1 106 ? 3.436 -3.098 -20.016 1.00 95.19 106 LEU A C 1
ATOM 891 O O . LEU A 1 106 ? 3.952 -2.426 -20.907 1.00 95.19 106 LEU A O 1
ATOM 895 N N . VAL A 1 107 ? 3.428 -4.433 -20.037 1.00 94.19 107 VAL A N 1
ATOM 896 C CA . VAL A 1 107 ? 3.881 -5.230 -21.186 1.00 94.19 107 VAL A CA 1
ATOM 897 C C . VAL A 1 107 ? 2.883 -5.125 -22.340 1.00 94.19 107 VAL A C 1
ATOM 899 O O . VAL A 1 107 ? 3.303 -4.910 -23.471 1.00 94.19 107 VAL A O 1
ATOM 902 N N . GLU A 1 108 ? 1.582 -5.226 -22.062 1.00 95.44 108 GLU A N 1
ATOM 903 C CA . GLU A 1 108 ? 0.508 -5.116 -23.061 1.00 95.44 108 GLU A CA 1
ATOM 904 C C . GLU A 1 108 ? 0.424 -3.712 -23.681 1.00 95.44 108 GLU A C 1
ATOM 906 O O . GLU A 1 108 ? 0.267 -3.587 -24.891 1.00 95.44 108 GLU A O 1
ATOM 911 N N . GLU A 1 109 ? 0.590 -2.656 -22.878 1.00 94.62 109 GLU A N 1
ATOM 912 C CA . GLU A 1 109 ? 0.678 -1.266 -23.352 1.00 94.62 109 GLU A CA 1
ATOM 913 C C . GLU A 1 109 ? 1.905 -1.036 -24.254 1.00 94.62 109 GLU A C 1
ATOM 915 O O . GLU A 1 109 ? 1.894 -0.140 -25.096 1.00 94.62 109 GLU A O 1
ATOM 920 N N . GLY A 1 110 ? 2.988 -1.802 -24.064 1.00 90.56 110 GLY A N 1
ATOM 921 C CA . GLY A 1 110 ? 4.200 -1.782 -24.895 1.00 90.56 110 GLY A CA 1
ATOM 922 C C . GLY A 1 110 ? 5.074 -0.523 -24.786 1.00 90.56 110 GLY A C 1
ATOM 923 O O . GLY A 1 110 ? 6.223 -0.534 -25.219 1.00 90.56 110 GLY A O 1
ATOM 924 N N . GLN A 1 111 ? 4.582 0.559 -24.179 1.00 90.25 111 GLN A N 1
ATOM 925 C CA . GLN A 1 111 ? 5.318 1.824 -24.065 1.00 90.25 111 GLN A CA 1
ATOM 926 C C . GLN A 1 111 ? 6.435 1.752 -23.021 1.00 90.25 111 GLN A C 1
ATOM 928 O O . GLN A 1 111 ? 7.568 2.160 -23.283 1.00 90.25 111 GLN A O 1
ATOM 933 N N . TYR A 1 112 ? 6.130 1.203 -21.840 1.00 90.56 112 TYR A N 1
ATOM 934 C CA . TYR A 1 112 ? 7.057 1.204 -20.710 1.00 90.56 112 TYR A CA 1
ATOM 935 C C . TYR A 1 112 ? 8.313 0.386 -21.007 1.00 90.56 112 TYR A C 1
ATOM 937 O O . TYR A 1 112 ? 9.409 0.861 -20.752 1.00 90.56 112 TYR A O 1
ATOM 945 N N . PHE A 1 113 ? 8.185 -0.812 -21.580 1.00 91.88 113 PHE A N 1
ATOM 946 C CA . PHE A 1 113 ? 9.319 -1.682 -21.927 1.00 91.88 113 PHE A CA 1
ATOM 947 C C . PHE A 1 113 ? 9.860 -1.459 -23.346 1.00 91.88 113 PHE A C 1
ATOM 949 O O . PHE A 1 113 ? 10.533 -2.330 -23.885 1.00 91.88 113 PHE A O 1
ATOM 956 N N . SER A 1 114 ? 9.587 -0.300 -23.950 1.00 89.31 114 SER A N 1
ATOM 957 C CA . SER A 1 114 ? 10.228 0.073 -25.209 1.00 89.31 114 SER A CA 1
ATOM 958 C C . SER A 1 114 ? 11.724 0.333 -25.010 1.00 89.31 114 SER A C 1
ATOM 960 O O . SER A 1 114 ? 12.151 0.810 -23.951 1.00 89.31 114 SER A O 1
ATOM 962 N N . ASP A 1 115 ? 12.521 0.076 -26.048 1.00 87.00 115 ASP A N 1
ATOM 963 C CA . ASP A 1 115 ? 13.970 0.315 -26.031 1.00 87.00 115 ASP A CA 1
ATOM 964 C C . ASP A 1 115 ? 14.313 1.760 -25.647 1.00 87.00 115 ASP A C 1
ATOM 966 O O . ASP A 1 115 ? 15.245 2.007 -24.880 1.00 87.00 115 ASP A O 1
ATOM 970 N N . TYR A 1 116 ? 13.517 2.722 -26.127 1.00 86.06 116 TYR A N 1
ATOM 971 C CA . TYR A 1 116 ? 13.678 4.132 -25.789 1.00 86.06 116 TYR A CA 1
ATOM 972 C C . TYR A 1 116 ? 13.488 4.394 -24.290 1.00 86.06 116 TYR A C 1
ATOM 974 O O . TYR A 1 116 ? 14.375 4.959 -23.647 1.00 86.06 116 TYR A O 1
ATOM 982 N N . GLU A 1 117 ? 12.364 3.960 -23.713 1.00 88.94 117 GLU A N 1
ATOM 983 C CA . GLU A 1 117 ? 12.062 4.195 -22.297 1.00 88.94 117 GLU A CA 1
ATOM 984 C C . GLU A 1 117 ? 13.002 3.417 -21.372 1.00 88.94 117 GLU A C 1
ATOM 986 O O . GLU A 1 117 ? 13.347 3.899 -20.293 1.00 88.94 117 GLU A O 1
ATOM 991 N N . MET A 1 118 ? 13.447 2.223 -21.771 1.00 90.25 118 MET A N 1
ATOM 992 C CA . MET A 1 118 ? 14.452 1.461 -21.026 1.00 90.25 118 MET A CA 1
ATOM 993 C C . MET A 1 118 ? 15.803 2.176 -21.013 1.00 90.25 118 MET A C 1
ATOM 995 O O . MET A 1 118 ? 16.371 2.383 -19.939 1.00 90.25 118 MET A O 1
ATOM 999 N N . ARG A 1 119 ? 16.283 2.620 -22.180 1.00 87.31 119 ARG A N 1
ATOM 1000 C CA . ARG A 1 119 ? 17.540 3.367 -22.307 1.00 87.31 119 ARG A CA 1
ATOM 1001 C C . ARG A 1 119 ? 17.495 4.708 -21.585 1.00 87.31 119 ARG A C 1
ATOM 1003 O O . ARG A 1 119 ? 18.500 5.113 -21.020 1.00 87.31 119 ARG A O 1
ATOM 1010 N N . LYS A 1 120 ? 16.350 5.393 -21.592 1.00 86.00 120 LYS A N 1
ATOM 1011 C CA . LYS A 1 120 ? 16.151 6.659 -20.876 1.00 86.00 120 LYS A CA 1
ATOM 1012 C C . LYS A 1 120 ? 16.244 6.486 -19.358 1.00 86.00 120 LYS A C 1
ATOM 1014 O O . LYS A 1 120 ? 16.758 7.370 -18.685 1.00 86.00 120 LYS A O 1
ATOM 1019 N N . ARG A 1 121 ? 15.735 5.372 -18.818 1.00 89.31 121 ARG A N 1
ATOM 1020 C CA . ARG A 1 121 ? 15.729 5.097 -17.370 1.00 89.31 121 ARG A CA 1
ATOM 1021 C C . ARG A 1 121 ? 17.089 4.662 -16.839 1.00 89.31 121 ARG A C 1
ATOM 1023 O O . ARG A 1 121 ? 17.481 5.119 -15.772 1.00 89.31 121 ARG A O 1
ATOM 1030 N N . ASP A 1 122 ? 17.784 3.788 -17.563 1.00 90.19 122 ASP A N 1
ATOM 1031 C CA . ASP A 1 122 ? 19.143 3.368 -17.217 1.00 90.19 122 ASP A CA 1
ATOM 1032 C C . ASP A 1 122 ? 19.991 3.173 -18.489 1.00 90.19 122 ASP A C 1
ATOM 1034 O O . ASP A 1 122 ? 20.020 2.082 -19.077 1.00 90.19 122 ASP A O 1
ATOM 1038 N N . PRO A 1 123 ? 20.689 4.235 -18.931 1.00 89.25 123 PRO A N 1
ATOM 1039 C CA . PRO A 1 123 ? 21.503 4.200 -20.141 1.00 89.25 123 PRO A CA 1
ATOM 1040 C C . PRO A 1 123 ? 22.650 3.183 -20.079 1.00 89.25 123 PRO A C 1
ATOM 1042 O O . PRO A 1 123 ? 22.983 2.565 -21.092 1.00 89.25 123 PRO A O 1
ATOM 1045 N N . LEU A 1 124 ? 23.267 3.007 -18.906 1.00 88.56 124 LEU A N 1
ATOM 1046 C CA . LEU A 1 124 ? 24.431 2.137 -18.737 1.00 88.56 124 LEU A CA 1
ATOM 1047 C C . LEU A 1 124 ? 24.024 0.665 -18.773 1.00 88.56 124 LEU A C 1
ATOM 1049 O O . LEU A 1 124 ? 24.661 -0.142 -19.457 1.00 88.56 124 LEU A O 1
ATOM 1053 N N . LEU A 1 125 ? 22.954 0.315 -18.059 1.00 88.94 125 LEU A N 1
ATOM 1054 C CA . LEU A 1 125 ? 22.415 -1.038 -18.064 1.00 88.94 125 LEU A CA 1
ATOM 1055 C C . LEU A 1 125 ? 21.910 -1.426 -19.455 1.00 88.94 125 LEU A C 1
ATOM 1057 O O . LEU A 1 125 ? 22.171 -2.541 -19.907 1.00 88.94 125 LEU A O 1
ATOM 1061 N N . TYR A 1 126 ? 21.248 -0.501 -20.155 1.00 89.94 126 TYR A N 1
ATOM 1062 C CA . TYR A 1 126 ? 20.788 -0.722 -21.523 1.00 89.94 126 TYR A CA 1
ATOM 1063 C C . TYR A 1 126 ? 21.950 -1.021 -22.477 1.00 89.94 126 TYR A C 1
ATOM 1065 O O . TYR A 1 126 ? 21.906 -2.008 -23.210 1.00 89.94 126 TYR A O 1
ATOM 1073 N N . GLU A 1 127 ? 23.018 -0.219 -22.444 1.00 86.75 127 GLU A N 1
ATOM 1074 C CA . GLU A 1 127 ? 24.204 -0.459 -23.275 1.00 86.75 127 GLU A CA 1
ATOM 1075 C C . GLU A 1 127 ? 24.837 -1.823 -22.964 1.00 86.75 127 GLU A C 1
ATOM 1077 O O . GLU A 1 127 ? 25.220 -2.581 -23.859 1.00 86.75 127 GLU A O 1
ATOM 1082 N N . SER A 1 128 ? 24.892 -2.171 -21.677 1.00 86.56 128 SER A N 1
ATOM 1083 C CA . SER A 1 128 ? 25.424 -3.442 -21.205 1.00 86.56 128 SER A CA 1
ATOM 1084 C C . SER A 1 128 ? 24.584 -4.645 -21.645 1.00 86.56 128 SER A C 1
ATOM 1086 O O . SER A 1 128 ? 25.159 -5.677 -21.960 1.00 86.56 128 SER A O 1
ATOM 1088 N N . LEU A 1 129 ? 23.258 -4.573 -21.669 1.00 88.44 129 LEU A N 1
ATOM 1089 C CA . LEU A 1 129 ? 22.428 -5.749 -21.959 1.00 88.44 129 LEU A CA 1
ATOM 1090 C C . LEU A 1 129 ? 21.996 -5.843 -23.422 1.00 88.44 129 LEU A C 1
ATOM 1092 O O . LEU A 1 129 ? 21.894 -6.948 -23.948 1.00 88.44 129 LEU A O 1
ATOM 1096 N N . ILE A 1 130 ? 21.766 -4.704 -24.072 1.00 87.88 130 ILE A N 1
ATOM 1097 C CA . ILE A 1 130 ? 21.189 -4.618 -25.417 1.00 87.88 130 ILE A CA 1
ATOM 1098 C C . ILE A 1 130 ? 22.186 -3.946 -26.363 1.00 87.88 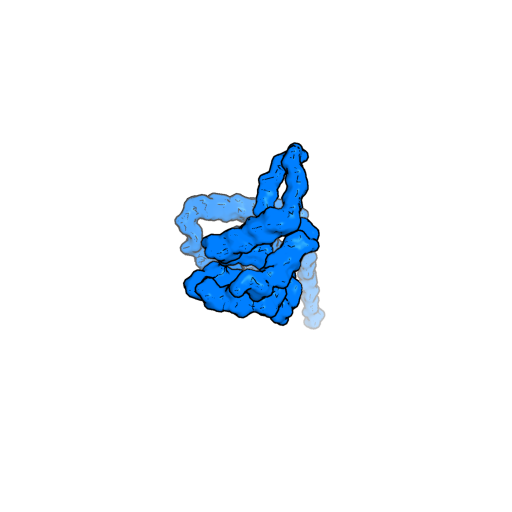130 ILE A C 1
ATOM 1100 O O . ILE A 1 130 ? 22.600 -4.557 -27.348 1.00 87.88 130 ILE A O 1
ATOM 1104 N N . GLY A 1 131 ? 22.632 -2.726 -26.038 1.00 84.81 131 GLY A N 1
ATOM 1105 C CA . GLY A 1 131 ? 23.429 -1.877 -26.937 1.00 84.81 131 GLY A CA 1
ATOM 1106 C C . GLY A 1 131 ? 24.688 -2.549 -27.494 1.00 84.81 131 GLY A C 1
ATOM 1107 O O . GLY A 1 131 ? 24.941 -2.477 -28.695 1.00 84.81 131 GLY A O 1
ATOM 1108 N N . ARG A 1 132 ? 25.423 -3.317 -26.675 1.00 82.88 132 ARG A N 1
ATOM 1109 C CA . ARG A 1 132 ? 26.652 -4.018 -27.105 1.00 82.88 132 ARG A CA 1
ATOM 1110 C C . ARG A 1 132 ? 26.460 -5.021 -28.249 1.00 82.88 132 ARG A C 1
ATOM 1112 O O . ARG A 1 132 ? 27.443 -5.388 -28.895 1.00 82.88 132 ARG A O 1
ATOM 1119 N N . PHE A 1 133 ? 25.240 -5.524 -28.428 1.00 85.50 133 PHE A N 1
ATOM 1120 C CA . PHE A 1 133 ? 24.896 -6.520 -29.441 1.00 85.50 133 PHE A CA 1
ATOM 1121 C C . PHE A 1 133 ? 24.227 -5.893 -30.668 1.00 85.50 133 PHE A C 1
ATOM 1123 O O . PHE A 1 133 ? 24.032 -6.594 -31.657 1.00 85.50 133 PHE A O 1
ATOM 1130 N N . GLN A 1 134 ? 23.910 -4.595 -30.625 1.00 84.25 134 GLN A N 1
ATOM 1131 C CA . GLN A 1 134 ? 23.328 -3.879 -31.755 1.00 84.25 134 GLN A CA 1
ATOM 1132 C C . GLN A 1 134 ? 24.394 -3.612 -32.822 1.00 84.25 134 GLN A C 1
ATOM 1134 O O . GLN A 1 134 ? 25.533 -3.225 -32.536 1.00 84.25 134 GLN A O 1
ATOM 1139 N N . SER A 1 135 ? 24.021 -3.812 -34.079 1.00 86.06 135 SER A N 1
ATOM 1140 C CA . SER A 1 135 ? 24.843 -3.441 -35.226 1.00 86.06 135 SER A CA 1
ATOM 1141 C C . SER A 1 135 ? 24.880 -1.922 -35.407 1.00 86.06 135 SER A C 1
ATOM 1143 O O . SER A 1 135 ? 23.964 -1.198 -35.019 1.00 86.06 135 SER A O 1
ATOM 1145 N N . GLU A 1 136 ? 25.922 -1.407 -36.065 1.00 78.31 136 GLU A N 1
ATOM 1146 C CA . GLU A 1 136 ? 26.022 0.03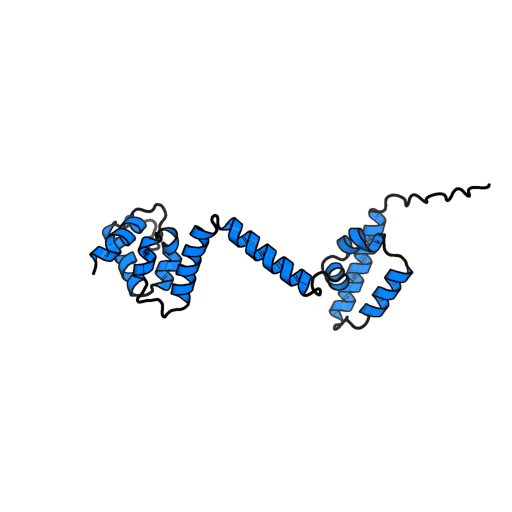4 -36.341 1.00 78.31 136 GLU A CA 1
ATOM 1147 C C . GLU A 1 136 ? 24.843 0.571 -37.172 1.00 78.31 136 GLU A C 1
ATOM 1149 O O . GLU A 1 136 ? 24.501 1.749 -37.070 1.00 78.31 136 GLU A O 1
ATOM 1154 N N . GLN A 1 137 ? 24.212 -0.285 -37.981 1.00 81.94 137 GLN A N 1
ATOM 1155 C CA . GLN A 1 137 ? 23.044 0.064 -38.791 1.00 81.94 137 GLN A CA 1
ATOM 1156 C C . GLN A 1 137 ? 21.788 0.224 -37.925 1.00 81.94 137 GLN A C 1
ATOM 1158 O O . GLN A 1 137 ? 21.095 1.235 -38.040 1.00 81.94 137 GLN A O 1
ATOM 1163 N N . GLU A 1 138 ? 21.535 -0.719 -37.015 1.00 81.12 138 GLU A N 1
ATOM 1164 C CA . GLU A 1 138 ? 20.411 -0.663 -36.067 1.00 81.12 138 GLU A CA 1
ATOM 1165 C C . GLU A 1 138 ? 20.535 0.538 -35.132 1.00 81.12 138 GLU A C 1
ATOM 1167 O O . GLU A 1 138 ? 19.573 1.278 -34.933 1.00 81.12 138 GLU A O 1
ATOM 1172 N N . VAL A 1 139 ? 21.743 0.795 -34.624 1.00 78.50 139 VAL A N 1
ATOM 1173 C CA . VAL A 1 139 ? 22.016 1.953 -33.770 1.00 78.50 139 VAL A CA 1
ATOM 1174 C C . VAL A 1 139 ? 21.662 3.254 -34.497 1.00 78.50 139 VAL A C 1
ATOM 1176 O O . VAL A 1 139 ? 20.952 4.089 -33.938 1.00 78.50 139 VAL A O 1
ATOM 1179 N N . ARG A 1 140 ? 22.092 3.427 -35.756 1.00 76.81 140 ARG A N 1
ATOM 1180 C CA . ARG A 1 140 ? 21.766 4.625 -36.557 1.00 76.81 140 ARG A CA 1
ATOM 1181 C C . ARG A 1 140 ? 20.267 4.769 -36.810 1.00 76.81 140 ARG A C 1
ATOM 1183 O O . ARG A 1 140 ? 19.747 5.872 -36.665 1.00 76.81 140 ARG A O 1
ATOM 1190 N N . ALA A 1 141 ? 19.568 3.681 -37.131 1.00 77.88 141 ALA A N 1
ATOM 1191 C CA . ALA A 1 141 ? 18.120 3.704 -37.334 1.00 77.88 141 ALA A CA 1
ATOM 1192 C C . ALA A 1 141 ? 17.371 4.180 -36.075 1.00 77.88 141 ALA A C 1
ATOM 1194 O O . ALA A 1 141 ? 16.496 5.041 -36.162 1.00 77.88 141 ALA A O 1
ATOM 1195 N N . VAL A 1 142 ? 17.781 3.693 -34.898 1.00 72.50 142 VAL A N 1
ATOM 1196 C CA . VAL A 1 142 ? 17.219 4.089 -33.596 1.00 72.50 142 VAL A CA 1
ATOM 1197 C C . VAL A 1 142 ? 17.549 5.543 -33.239 1.00 72.50 142 VAL A C 1
ATOM 1199 O O . VAL A 1 142 ? 16.749 6.222 -32.597 1.00 72.50 142 VAL A O 1
ATOM 1202 N N . PHE A 1 143 ? 18.720 6.057 -33.626 1.00 67.81 143 PHE A N 1
ATOM 1203 C CA . PHE A 1 143 ? 19.044 7.474 -33.429 1.00 67.81 143 PHE A CA 1
ATOM 1204 C C . PHE A 1 143 ? 18.121 8.383 -34.251 1.00 67.81 143 PHE A C 1
ATOM 1206 O O . PHE A 1 143 ? 17.563 9.325 -33.693 1.00 67.81 143 PHE A O 1
ATOM 1213 N N . HIS A 1 144 ? 17.892 8.061 -35.525 1.00 65.94 144 HIS A N 1
ATOM 1214 C CA . HIS A 1 144 ? 17.029 8.859 -36.402 1.00 65.94 144 HIS A CA 1
ATOM 1215 C C . HIS A 1 144 ? 15.547 8.810 -36.010 1.00 65.94 144 HIS A C 1
ATOM 1217 O O . HIS A 1 144 ? 14.854 9.816 -36.120 1.00 65.94 144 HIS A O 1
ATOM 1223 N N . SER A 1 145 ? 15.047 7.684 -35.489 1.00 67.62 145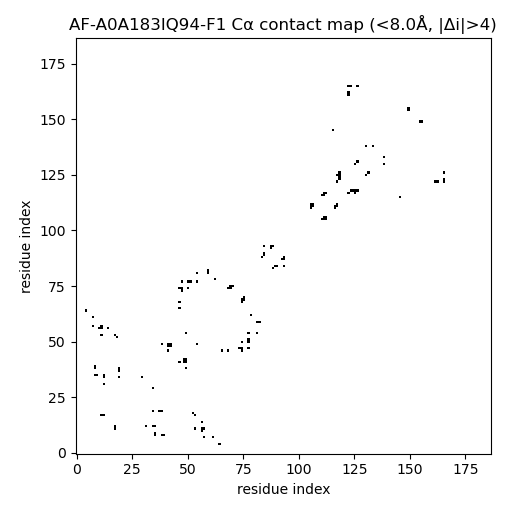 SER A N 1
ATOM 1224 C CA . SER A 1 145 ? 13.655 7.598 -35.023 1.00 67.62 145 SER A CA 1
ATOM 1225 C C . SER A 1 145 ? 13.389 8.411 -33.747 1.00 67.62 145 SER A C 1
ATOM 1227 O O . SER A 1 145 ? 12.255 8.812 -33.495 1.00 67.62 145 SER A O 1
ATOM 1229 N N . ASN A 1 146 ? 14.421 8.656 -32.933 1.00 64.56 146 ASN A N 1
ATOM 1230 C CA . ASN A 1 146 ? 14.299 9.277 -31.610 1.00 64.56 146 ASN A CA 1
ATOM 1231 C C . ASN A 1 146 ? 14.655 10.774 -31.574 1.00 64.56 146 ASN A C 1
ATOM 1233 O O . ASN A 1 146 ? 14.433 11.421 -30.545 1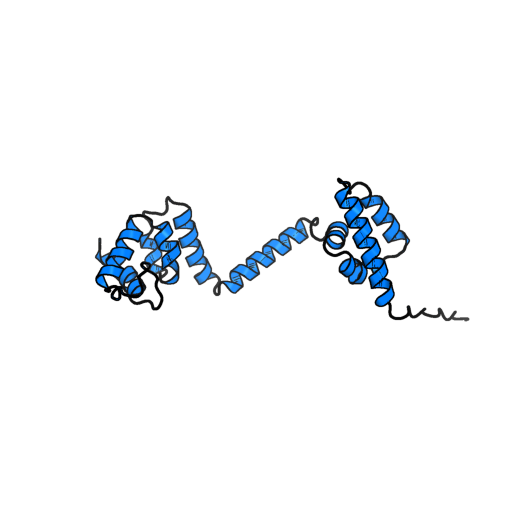.00 64.56 146 ASN A O 1
ATOM 1237 N N . GLU A 1 147 ? 15.174 11.345 -32.668 1.00 59.25 147 GLU A N 1
ATOM 1238 C CA . GLU A 1 147 ? 15.450 12.789 -32.789 1.00 59.25 147 GLU A CA 1
ATOM 1239 C C . GLU A 1 147 ? 14.191 13.648 -32.590 1.00 59.25 147 GLU A C 1
ATOM 1241 O O . GLU A 1 147 ? 14.278 14.779 -32.120 1.00 59.25 147 GLU A O 1
ATOM 1246 N N . HIS A 1 148 ? 13.003 13.101 -32.856 1.00 56.19 148 HIS A N 1
ATOM 1247 C CA . HIS A 1 148 ? 11.730 13.812 -32.705 1.00 56.19 148 HIS A CA 1
ATOM 1248 C C . HIS A 1 148 ? 11.114 13.742 -31.295 1.00 56.19 148 HIS A C 1
ATOM 1250 O O . HIS A 1 148 ? 10.036 14.290 -31.083 1.00 56.19 148 HIS A O 1
ATOM 1256 N N . GLN A 1 149 ? 11.769 13.096 -30.320 1.00 61.22 149 GLN A N 1
ATOM 1257 C CA . GLN A 1 149 ? 11.224 12.916 -28.962 1.00 61.22 149 GLN A CA 1
ATOM 1258 C C . GLN A 1 149 ? 11.905 13.751 -27.864 1.00 61.22 149 GLN A C 1
ATOM 1260 O O . GLN A 1 149 ? 11.438 13.744 -26.725 1.00 61.22 149 GLN A O 1
ATOM 1265 N N . SER A 1 150 ? 13.004 14.466 -28.137 1.00 60.88 150 SER A N 1
ATOM 1266 C CA . SER A 1 150 ? 13.549 15.436 -27.169 1.00 60.88 150 SER A CA 1
ATOM 1267 C C . SER A 1 150 ? 12.699 16.702 -27.165 1.00 60.88 150 SER A C 1
ATOM 1269 O O . SER A 1 150 ? 12.821 17.531 -28.061 1.00 60.88 150 SER A O 1
ATOM 1271 N N . SER A 1 151 ? 11.845 16.841 -26.154 1.00 69.06 151 SER A N 1
ATOM 1272 C CA . SER A 1 151 ? 10.922 17.969 -26.025 1.00 69.06 151 SER A CA 1
ATOM 1273 C C . SER A 1 151 ? 11.561 19.201 -25.380 1.00 69.06 151 SER A C 1
ATOM 1275 O O . SER A 1 151 ? 11.133 20.315 -25.675 1.00 69.06 151 SER A O 1
ATOM 1277 N N . THR A 1 152 ? 12.588 19.043 -24.532 1.00 84.94 152 THR A N 1
ATOM 1278 C CA . THR A 1 152 ? 13.193 20.168 -23.796 1.00 84.94 152 THR A CA 1
ATOM 1279 C C . THR A 1 152 ? 14.722 20.230 -23.878 1.00 84.94 152 THR A C 1
ATOM 1281 O O . THR A 1 152 ? 15.408 19.228 -24.086 1.00 84.94 152 THR A O 1
ATOM 1284 N N . LEU A 1 153 ? 15.281 21.431 -23.670 1.00 85.25 153 LEU A N 1
ATOM 1285 C CA . LEU A 1 153 ? 16.732 21.645 -23.574 1.00 85.25 153 LEU A CA 1
ATOM 1286 C C . LEU A 1 153 ? 17.360 20.809 -22.448 1.00 85.25 153 LEU A C 1
ATOM 1288 O O . LEU A 1 153 ? 18.438 20.246 -22.627 1.00 85.25 153 LEU A O 1
ATOM 1292 N N . SER A 1 154 ? 16.667 20.688 -21.316 1.00 88.56 154 SER A N 1
ATOM 1293 C CA . SER A 1 154 ? 17.100 19.858 -20.191 1.00 88.56 154 SER A CA 1
ATOM 1294 C C . SER A 1 154 ? 17.265 18.394 -20.595 1.00 88.56 154 SER A C 1
ATOM 1296 O O . SER A 1 154 ? 18.278 17.786 -20.253 1.00 88.56 154 SER A O 1
ATOM 1298 N N . ASP A 1 155 ? 16.334 17.847 -21.385 1.00 82.38 155 ASP A N 1
ATOM 1299 C CA . ASP A 1 155 ? 16.444 16.473 -21.889 1.00 82.38 155 ASP A CA 1
ATOM 1300 C C . ASP A 1 155 ? 17.666 16.298 -22.793 1.00 82.38 155 ASP A C 1
ATOM 1302 O O . ASP A 1 155 ? 18.349 15.278 -22.721 1.00 82.38 155 ASP A O 1
ATOM 1306 N N . MET A 1 156 ? 17.975 17.288 -23.636 1.00 81.69 156 MET A N 1
ATOM 1307 C CA . MET A 1 156 ? 19.167 17.244 -24.488 1.00 81.69 156 MET A CA 1
ATOM 1308 C C . MET A 1 156 ? 20.461 17.273 -23.666 1.00 81.69 156 MET A C 1
ATOM 1310 O O . MET A 1 156 ? 21.375 16.489 -23.934 1.00 81.69 156 MET A O 1
ATOM 1314 N N . ILE A 1 157 ? 20.533 18.131 -22.644 1.00 86.56 157 ILE A N 1
ATOM 1315 C CA . ILE A 1 157 ? 21.695 18.231 -21.748 1.00 86.56 157 ILE A CA 1
ATOM 1316 C C . ILE A 1 157 ? 21.894 16.921 -20.976 1.00 86.56 157 ILE A C 1
ATOM 1318 O O . ILE A 1 157 ? 23.015 16.412 -20.906 1.00 86.56 157 ILE A O 1
ATOM 1322 N N . LEU A 1 158 ? 20.817 16.349 -20.434 1.00 84.94 158 LEU A N 1
ATOM 1323 C CA . LEU A 1 158 ? 20.883 15.106 -19.671 1.00 84.94 158 LEU A CA 1
ATOM 1324 C C . LEU A 1 158 ? 21.310 13.927 -20.558 1.00 84.94 158 LEU A C 1
ATOM 1326 O O . LEU A 1 158 ? 22.255 13.219 -20.218 1.00 84.94 158 LEU A O 1
ATOM 1330 N N . LYS A 1 159 ? 20.735 13.802 -21.765 1.00 81.06 159 LYS A N 1
ATOM 1331 C CA . LYS A 1 159 ? 21.155 12.804 -22.768 1.00 81.06 159 LYS A CA 1
ATOM 1332 C C . LYS A 1 159 ? 22.644 12.909 -23.104 1.00 81.06 159 LYS A C 1
ATOM 1334 O O . LYS A 1 159 ? 23.316 11.887 -23.272 1.00 81.06 159 LYS A O 1
ATOM 1339 N N . PHE A 1 160 ? 23.174 14.128 -23.221 1.00 84.00 160 PHE A N 1
ATOM 1340 C CA . PHE A 1 160 ? 24.597 14.343 -23.479 1.00 84.00 160 PHE A CA 1
ATOM 1341 C C . PHE A 1 160 ? 25.465 13.856 -22.314 1.00 84.00 160 PHE A C 1
ATOM 1343 O O . PHE A 1 160 ? 26.462 13.161 -22.540 1.00 84.00 160 PHE A O 1
ATOM 1350 N N . TYR A 1 161 ? 25.075 14.179 -21.078 1.00 86.00 161 TYR A N 1
ATOM 1351 C CA . TYR A 1 161 ? 25.778 13.729 -19.879 1.00 86.00 161 TYR A CA 1
ATOM 1352 C C . TYR A 1 161 ? 25.788 12.201 -19.777 1.00 86.00 161 TYR A C 1
ATOM 1354 O O . TYR A 1 161 ? 26.857 11.604 -19.633 1.00 86.00 161 TYR A O 1
ATOM 1362 N N . ASP A 1 162 ? 24.632 11.569 -19.964 1.00 85.06 162 ASP A N 1
ATOM 1363 C CA . ASP A 1 162 ? 24.486 10.115 -19.938 1.00 85.06 162 ASP A CA 1
ATOM 1364 C C . ASP A 1 162 ? 25.340 9.444 -21.012 1.00 85.06 162 ASP A C 1
ATOM 1366 O O . ASP A 1 162 ? 26.075 8.500 -20.732 1.00 85.06 162 ASP A O 1
ATOM 1370 N N . THR A 1 163 ? 25.338 9.976 -22.237 1.00 79.81 163 THR A N 1
ATOM 1371 C CA . THR A 1 163 ? 26.159 9.443 -23.335 1.00 79.81 163 THR A CA 1
ATOM 1372 C C . THR A 1 163 ? 27.651 9.541 -23.021 1.00 79.81 163 THR A C 1
ATOM 1374 O O . THR A 1 163 ? 28.411 8.608 -23.296 1.00 79.81 163 THR A O 1
ATOM 1377 N N . LYS A 1 164 ? 28.096 10.660 -22.438 1.00 81.00 164 LYS A N 1
ATOM 1378 C CA . LYS A 1 164 ? 29.487 10.831 -22.006 1.00 81.00 164 LYS A CA 1
ATOM 1379 C C . LYS A 1 164 ? 29.842 9.830 -20.905 1.00 81.00 164 LYS A C 1
ATOM 1381 O O . LYS A 1 164 ? 30.903 9.214 -20.984 1.00 81.00 164 LYS A O 1
ATOM 1386 N N . ASN A 1 165 ? 28.950 9.644 -19.935 1.00 80.94 165 ASN A N 1
ATOM 1387 C CA . ASN A 1 165 ? 29.146 8.758 -18.793 1.00 80.94 165 ASN A CA 1
ATOM 1388 C C . ASN A 1 165 ? 29.213 7.279 -19.214 1.00 80.94 165 ASN A C 1
ATOM 1390 O O . ASN A 1 165 ? 30.168 6.571 -18.884 1.00 80.94 165 ASN A O 1
ATOM 1394 N N . VAL A 1 166 ? 28.266 6.834 -20.046 1.00 80.81 166 VAL A N 1
ATOM 1395 C CA . VAL A 1 166 ? 28.264 5.486 -20.631 1.00 80.81 166 VAL A CA 1
ATOM 1396 C C . VAL A 1 166 ? 29.545 5.244 -21.415 1.00 80.81 166 VAL A C 1
ATOM 1398 O O . VAL A 1 166 ? 30.180 4.215 -21.215 1.00 80.81 166 VAL A O 1
ATOM 1401 N N . ARG A 1 167 ? 29.992 6.199 -22.245 1.00 74.44 167 ARG A N 1
ATOM 1402 C CA . ARG A 1 167 ? 31.267 6.077 -22.967 1.00 74.44 167 ARG A CA 1
ATOM 1403 C C . ARG A 1 167 ? 32.433 5.897 -21.999 1.00 74.44 167 ARG A C 1
ATOM 1405 O O . ARG A 1 167 ? 33.163 4.924 -22.151 1.00 74.44 167 ARG A O 1
ATOM 1412 N N . SER A 1 168 ? 32.584 6.759 -20.988 1.00 74.75 168 SER A N 1
ATOM 1413 C CA . SER A 1 168 ? 33.680 6.644 -20.013 1.00 74.75 168 SER A CA 1
ATOM 1414 C C . SER A 1 168 ? 33.694 5.310 -19.263 1.00 74.75 168 SER A C 1
ATOM 1416 O O . SER A 1 168 ? 34.762 4.729 -19.092 1.00 74.75 168 SER A O 1
ATOM 1418 N N . LEU A 1 169 ? 32.529 4.792 -18.865 1.00 67.31 169 LEU A N 1
ATOM 1419 C CA . LEU A 1 169 ? 32.413 3.540 -18.108 1.00 67.31 169 LEU A CA 1
ATOM 1420 C C . LEU A 1 169 ? 32.531 2.295 -18.998 1.00 67.31 169 LEU A C 1
ATOM 1422 O O . LEU A 1 169 ? 33.094 1.278 -18.587 1.00 67.31 169 LEU A O 1
ATOM 1426 N N . HIS A 1 170 ? 32.066 2.373 -20.242 1.00 62.78 170 HIS A N 1
ATOM 1427 C CA . HIS A 1 170 ? 32.220 1.317 -21.239 1.00 62.78 170 HIS A CA 1
ATOM 1428 C C . HIS A 1 170 ? 33.696 1.113 -21.642 1.00 62.78 170 HIS A C 1
ATOM 1430 O O . HIS A 1 170 ? 34.105 -0.015 -21.909 1.00 62.78 170 HIS A O 1
ATOM 1436 N N . PHE A 1 171 ? 34.539 2.157 -21.620 1.00 57.34 171 PHE A N 1
ATOM 1437 C CA . PHE A 1 171 ? 35.991 1.998 -21.818 1.00 57.34 171 PHE A CA 1
ATOM 1438 C C . PHE A 1 171 ? 36.678 1.211 -20.691 1.00 57.34 171 PHE A C 1
ATOM 1440 O O . PHE A 1 171 ? 37.684 0.555 -20.946 1.00 57.34 171 PHE A O 1
ATOM 1447 N N . ILE A 1 172 ? 36.125 1.230 -19.475 1.00 54.91 172 ILE A N 1
ATOM 1448 C CA . ILE A 1 172 ? 36.684 0.541 -18.299 1.00 54.91 172 ILE A CA 1
ATOM 1449 C C . ILE A 1 172 ? 36.248 -0.935 -18.253 1.00 54.91 172 ILE A C 1
ATOM 1451 O O . ILE A 1 172 ? 36.959 -1.781 -17.719 1.00 54.91 172 ILE A O 1
ATOM 1455 N N . SER A 1 173 ? 35.090 -1.261 -18.832 1.00 53.31 173 SER A N 1
ATOM 1456 C CA . SER A 1 173 ? 34.413 -2.558 -18.677 1.00 53.31 173 SER A CA 1
ATOM 1457 C C . SER A 1 173 ? 34.465 -3.474 -19.907 1.00 53.31 173 SER A C 1
ATOM 1459 O O . SER A 1 173 ? 33.852 -4.541 -19.890 1.00 53.31 173 SER A O 1
ATOM 1461 N N . ARG A 1 174 ? 35.205 -3.120 -20.968 1.00 52.28 174 ARG A N 1
ATOM 1462 C CA . ARG A 1 174 ? 35.453 -4.026 -22.104 1.00 52.28 174 ARG A CA 1
ATOM 1463 C C . ARG A 1 174 ? 36.472 -5.112 -21.724 1.00 52.28 174 ARG A C 1
ATOM 1465 O O . ARG A 1 174 ? 37.664 -4.808 -21.703 1.00 52.28 174 ARG A O 1
ATOM 1472 N N . PRO A 1 175 ? 36.094 -6.395 -21.550 1.00 53.59 175 PRO A N 1
ATOM 1473 C CA . PRO A 1 175 ? 37.040 -7.453 -21.868 1.00 53.59 175 PRO A CA 1
ATOM 1474 C C . PRO A 1 175 ? 37.363 -7.347 -23.363 1.00 53.59 175 PRO A C 1
ATOM 1476 O O . PRO A 1 175 ? 36.496 -6.999 -24.172 1.00 53.59 175 PRO A O 1
ATOM 1479 N N . LEU A 1 176 ? 38.625 -7.596 -23.718 1.00 47.97 176 LEU A N 1
ATOM 1480 C CA . LEU A 1 176 ? 39.112 -7.597 -25.097 1.00 47.97 176 LEU A CA 1
ATOM 1481 C C . LEU A 1 176 ? 38.083 -8.280 -26.005 1.00 47.97 176 LEU A C 1
ATOM 1483 O O . LEU A 1 176 ? 37.725 -9.437 -25.780 1.00 47.97 176 LEU A O 1
ATOM 1487 N N . ARG A 1 177 ? 37.590 -7.558 -27.021 1.00 48.84 177 ARG A N 1
ATOM 1488 C CA . ARG A 1 177 ? 36.782 -8.150 -28.090 1.00 48.84 177 ARG A CA 1
ATOM 1489 C C . ARG A 1 177 ? 37.625 -9.290 -28.655 1.00 48.84 177 ARG A C 1
ATOM 1491 O O . ARG A 1 177 ? 38.613 -9.023 -29.334 1.00 48.84 177 ARG A O 1
ATOM 1498 N N . VAL A 1 178 ? 37.276 -10.541 -28.348 1.00 47.91 178 VAL A N 1
ATOM 1499 C CA . VAL A 1 178 ? 37.887 -11.691 -29.013 1.00 47.91 178 VAL A CA 1
ATOM 1500 C C . VAL A 1 178 ? 37.453 -11.568 -30.461 1.00 47.91 178 VAL A C 1
ATOM 1502 O O . VAL A 1 178 ? 36.317 -11.877 -30.818 1.00 47.91 178 VAL A O 1
ATOM 1505 N N . VAL A 1 179 ? 38.339 -11.010 -31.280 1.00 50.25 179 VAL A N 1
ATOM 1506 C CA . VAL A 1 179 ? 38.219 -11.055 -32.727 1.00 50.25 179 VAL A CA 1
ATOM 1507 C C . VAL A 1 179 ? 38.179 -12.540 -33.049 1.00 50.25 179 VAL A C 1
ATOM 1509 O O . VAL A 1 179 ? 39.198 -13.222 -32.937 1.00 50.25 179 VAL A O 1
ATOM 1512 N N . ARG A 1 180 ? 36.995 -13.074 -33.370 1.00 46.09 180 ARG A N 1
ATOM 1513 C CA . ARG A 1 180 ? 36.917 -14.387 -34.003 1.00 46.09 180 ARG A CA 1
ATOM 1514 C C . ARG A 1 180 ? 37.728 -14.245 -35.284 1.00 46.09 180 ARG A C 1
ATOM 1516 O O . ARG A 1 180 ? 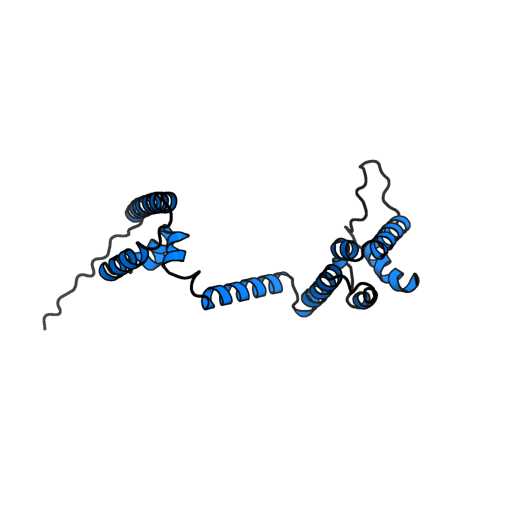37.315 -13.537 -36.198 1.00 46.09 180 ARG A O 1
ATOM 1523 N N . LYS A 1 181 ? 38.933 -14.819 -35.302 1.00 40.12 181 LYS A N 1
ATOM 1524 C CA . LYS A 1 181 ? 39.682 -14.991 -36.541 1.00 40.12 181 LYS A CA 1
ATOM 1525 C C . LYS A 1 181 ? 38.786 -15.850 -37.422 1.00 40.12 181 LYS A C 1
ATOM 1527 O O . LYS A 1 181 ? 38.535 -17.004 -37.086 1.00 40.12 181 LYS A O 1
ATOM 1532 N N . ASN A 1 182 ? 38.256 -15.263 -38.487 1.00 41.88 182 ASN A N 1
ATOM 1533 C CA . ASN A 1 182 ? 37.662 -16.038 -39.561 1.00 41.88 182 ASN A CA 1
ATOM 1534 C C . ASN A 1 182 ? 38.815 -16.848 -40.154 1.00 41.88 182 ASN A C 1
ATOM 1536 O O . ASN A 1 182 ? 39.662 -16.291 -40.850 1.00 41.88 182 ASN A O 1
ATOM 1540 N N . TYR A 1 183 ? 38.908 -18.126 -39.801 1.00 39.78 183 TYR A N 1
ATOM 1541 C CA . TYR A 1 183 ? 39.711 -19.048 -40.584 1.00 39.78 183 TYR A CA 1
ATOM 1542 C C . TYR A 1 183 ? 38.967 -19.208 -41.904 1.00 39.78 183 TYR A C 1
ATOM 1544 O O . TYR A 1 183 ? 37.829 -19.670 -41.921 1.00 39.78 183 TYR A O 1
ATOM 1552 N N . SER A 1 184 ? 39.572 -18.729 -42.989 1.00 44.97 184 SER A N 1
ATOM 1553 C CA . SER A 1 184 ? 39.151 -19.111 -44.326 1.00 44.97 184 SER A CA 1
ATOM 1554 C C . SER A 1 184 ? 39.320 -20.622 -44.436 1.00 44.97 184 SER A C 1
ATOM 1556 O O . SER A 1 184 ? 40.437 -21.139 -44.414 1.00 44.97 184 SER A O 1
ATOM 1558 N N . GLU A 1 185 ? 38.203 -21.338 -44.511 1.00 46.47 185 GLU A N 1
ATOM 1559 C CA . GLU A 1 185 ? 38.188 -22.714 -44.988 1.00 46.47 185 GLU A CA 1
ATOM 1560 C C . GLU A 1 185 ? 38.576 -22.669 -46.468 1.00 46.47 185 GLU A C 1
ATOM 1562 O O . GLU A 1 185 ? 37.757 -22.408 -47.346 1.00 46.47 185 GLU A O 1
ATOM 1567 N N . HIS A 1 186 ? 39.873 -22.821 -46.735 1.00 41.69 186 HIS A N 1
ATOM 1568 C CA . HIS A 1 186 ? 40.346 -23.213 -48.051 1.00 41.69 186 HIS A CA 1
ATOM 1569 C C . HIS A 1 186 ? 40.003 -24.693 -48.222 1.00 41.69 186 HIS A C 1
ATOM 1571 O O . HIS A 1 186 ? 40.633 -25.550 -47.599 1.00 41.69 186 HIS A O 1
ATOM 1577 N N . VAL A 1 187 ? 38.976 -24.955 -49.028 1.00 40.03 187 VAL A N 1
ATOM 1578 C CA . VAL A 1 187 ? 38.813 -26.209 -49.772 1.00 40.03 187 VAL A CA 1
ATOM 1579 C C . VAL A 1 187 ? 39.409 -25.996 -51.154 1.00 40.03 187 VAL A C 1
ATOM 1581 O O . VAL A 1 187 ? 39.167 -24.905 -51.723 1.00 40.03 187 VAL A O 1
#